Protein AF-V4A4Z9-F1 (afdb_monomer_lite)

Secondary structure (DSSP, 8-state):
------EEEEEEEPPPSEEEEETT--EEEE-EEEEESPPEEEEEETTEE-TT--SSEEEESS--GGG-EEEEEEEE-SS-EEEPPPEEEEEE----S-------SEEEEEEEE----SSSPPPSSHHHHHHHHHHHHHHTT-EEEEEES--HHHHHHHHHHHHTT--TTEEEEEEEEEEEEEETTEEEEPPTTPPTT--GGGSEEHHHHHHHHHHT--SEEEEEEEEE---

InterPro domains:
  IPR001309 Peptidase C14, p20 domain [PS50208] (105-229)
  IPR003598 Immunoglobulin subtype 2 [SM00408] (22-80)
  IPR003599 Immunoglobulin domain subtype [SM00409] (16-92)
  IPR007110 Immunoglobulin-like domain [PS50835] (8-84)
  IPR011600 Peptidase C14, caspase domain [PF00656] (107-229)
  IPR013783 Immunoglobulin-like fold [G3DSA:2.60.40.10] (10-94)
  IPR029030 Caspase-like domain superfamily [SSF52129] (106-230)
  IPR036179 Immunoglobulin-like domain superfamily [SSF48726] (10-93)
  IPR052039 Caspase-related proteases and regulators [PTHR22576] (9-229)

Radius of gyration: 35.13 Å; chains: 1; bounding box: 61×31×105 Å

Organism: Lottia gigantea (NCBI:txid225164)

Structure (mmCIF, N/CA/C/O backbone):
data_AF-V4A4Z9-F1
#
_entry.id   AF-V4A4Z9-F1
#
loop_
_atom_site.group_PDB
_atom_site.id
_atom_site.type_symbol
_atom_site.label_atom_id
_atom_site.label_alt_id
_atom_site.label_comp_id
_atom_site.label_asym_id
_atom_site.label_entity_id
_atom_site.label_seq_id
_atom_site.pdbx_PDB_ins_code
_atom_site.Cartn_x
_atom_site.Cartn_y
_atom_site.Cartn_z
_atom_site.occupancy
_atom_site.B_iso_or_equiv
_atom_site.auth_seq_id
_atom_site.auth_comp_id
_atom_site.auth_asym_id
_atom_site.auth_atom_id
_atom_site.pdbx_PDB_model_num
ATOM 1 N N . MET A 1 1 ? -32.176 6.550 78.901 1.00 43.81 1 MET A N 1
ATOM 2 C CA . MET A 1 1 ? -32.771 5.926 77.700 1.00 43.81 1 MET A CA 1
ATOM 3 C C . MET A 1 1 ? -32.003 6.444 76.492 1.00 43.81 1 MET A C 1
ATOM 5 O O . MET A 1 1 ? -32.206 7.588 76.116 1.00 43.81 1 MET A O 1
ATOM 9 N N . PHE A 1 2 ? -31.039 5.683 75.967 1.00 48.53 2 PHE A N 1
ATOM 10 C CA . PHE A 1 2 ? -30.311 6.079 74.756 1.00 48.53 2 PHE A CA 1
ATOM 11 C C . PHE A 1 2 ? -31.159 5.681 73.548 1.00 48.53 2 PHE A C 1
ATOM 13 O O . PHE A 1 2 ? -31.399 4.497 73.330 1.00 48.53 2 PHE A O 1
ATOM 20 N N . ILE A 1 3 ? -31.658 6.659 72.794 1.00 52.59 3 ILE A N 1
ATOM 21 C CA . ILE A 1 3 ? -32.316 6.390 71.515 1.00 52.59 3 ILE A CA 1
ATOM 22 C C . ILE A 1 3 ? -31.201 6.055 70.522 1.00 52.59 3 ILE A C 1
ATOM 24 O O . ILE A 1 3 ? -30.403 6.921 70.168 1.00 52.59 3 ILE A O 1
ATOM 28 N N . LEU A 1 4 ? -31.117 4.795 70.096 1.00 61.59 4 LEU A N 1
ATOM 29 C CA . LEU A 1 4 ? -30.269 4.401 68.974 1.00 61.59 4 LEU A CA 1
ATOM 30 C C . LEU A 1 4 ? -30.886 4.983 67.694 1.00 61.59 4 LEU A C 1
ATOM 32 O O . LEU A 1 4 ? -31.840 4.433 67.147 1.00 61.59 4 LEU A O 1
ATOM 36 N N . PHE A 1 5 ? -30.379 6.135 67.248 1.00 81.38 5 PHE A N 1
ATOM 37 C CA . PHE A 1 5 ? -30.788 6.746 65.986 1.00 81.38 5 PHE A CA 1
ATOM 38 C C . PHE A 1 5 ? -30.226 5.918 64.829 1.00 81.38 5 PHE A C 1
ATOM 40 O O . PHE A 1 5 ? -29.014 5.854 64.624 1.00 81.38 5 PHE A O 1
ATOM 47 N N . SER A 1 6 ? -31.115 5.260 64.093 1.00 84.44 6 SER A N 1
ATOM 48 C CA . SER A 1 6 ? -30.768 4.497 62.900 1.00 84.44 6 SER A CA 1
ATOM 49 C C . SER A 1 6 ? -31.279 5.197 61.650 1.00 84.44 6 SER A C 1
ATOM 51 O O . SER A 1 6 ? -32.347 5.808 61.653 1.00 84.44 6 SER A O 1
ATOM 53 N N . VAL A 1 7 ? -30.510 5.099 60.566 1.00 90.38 7 VAL A N 1
ATOM 54 C CA . VAL A 1 7 ? -30.899 5.622 59.251 1.00 90.38 7 VAL A CA 1
ATOM 55 C C . VAL A 1 7 ? -30.917 4.455 58.270 1.00 90.38 7 VAL A C 1
ATOM 57 O O . VAL A 1 7 ? -29.884 3.794 58.108 1.00 90.38 7 VAL A O 1
ATOM 60 N N . PRO A 1 8 ? -32.056 4.182 57.606 1.00 91.81 8 PRO A N 1
ATOM 61 C CA . PRO A 1 8 ? -32.149 3.092 56.647 1.00 91.81 8 PRO A CA 1
ATOM 62 C C . PRO A 1 8 ? -31.228 3.334 55.448 1.00 91.81 8 PRO A C 1
ATOM 64 O O . PRO A 1 8 ? -30.952 4.475 55.071 1.00 91.81 8 PRO A O 1
ATOM 67 N N . ILE A 1 9 ? -30.783 2.246 54.820 1.00 95.94 9 ILE A N 1
ATOM 68 C CA . ILE A 1 9 ? -29.932 2.326 53.633 1.00 95.94 9 ILE A CA 1
ATOM 69 C C . ILE A 1 9 ? -30.710 2.961 52.477 1.00 95.94 9 ILE A C 1
ATOM 71 O O . ILE A 1 9 ? -31.778 2.480 52.086 1.00 95.94 9 ILE A O 1
ATOM 75 N N . LYS A 1 10 ? -30.137 4.015 51.894 1.00 96.00 10 LYS A N 1
ATOM 76 C CA . LYS A 1 10 ? -30.636 4.677 50.685 1.00 96.00 10 LYS A CA 1
ATOM 77 C C . LYS A 1 10 ? -29.512 4.818 49.668 1.00 96.00 10 LYS A C 1
ATOM 79 O O . LYS A 1 10 ? -28.480 5.412 49.971 1.00 96.00 10 LYS A O 1
ATOM 84 N N . ILE A 1 11 ? -29.729 4.289 48.465 1.00 97.06 11 ILE A N 1
ATOM 85 C CA . ILE A 1 11 ? -28.820 4.449 47.326 1.00 97.06 11 ILE A CA 1
ATOM 86 C C . ILE A 1 11 ? -29.196 5.740 46.585 1.00 97.06 11 ILE A C 1
ATOM 88 O O . ILE A 1 11 ? -30.340 5.902 46.167 1.00 97.06 11 ILE A O 1
ATOM 92 N N . HIS A 1 12 ? -28.236 6.653 46.441 1.00 95.50 12 HIS A N 1
ATOM 93 C CA . HIS A 1 12 ? -28.378 7.954 45.770 1.00 95.50 12 HIS A CA 1
ATOM 94 C C . HIS A 1 12 ? -27.784 7.969 44.361 1.00 95.50 12 HIS A C 1
ATOM 96 O O . HIS A 1 12 ? -28.202 8.769 43.534 1.00 95.50 12 HIS A O 1
ATOM 102 N N . SER A 1 13 ? -26.808 7.102 44.086 1.00 95.75 13 SER A N 1
ATOM 103 C CA . SER A 1 13 ? -26.195 6.947 42.764 1.00 95.75 13 SER A CA 1
ATOM 104 C C . SER A 1 13 ? -26.134 5.468 42.414 1.00 95.75 13 SER A C 1
ATOM 106 O O . SER A 1 13 ? -25.663 4.664 43.218 1.00 95.75 13 SER A O 1
ATOM 108 N N . GLN A 1 14 ? -26.660 5.141 41.239 1.00 96.62 14 GLN A N 1
ATOM 109 C CA . GLN A 1 14 ? -26.691 3.802 40.657 1.00 96.62 14 GLN A CA 1
ATOM 110 C C . GLN A 1 14 ? -25.593 3.691 39.590 1.00 96.62 14 GLN A C 1
ATOM 112 O O . GLN A 1 14 ? -25.243 4.718 38.993 1.00 96.62 14 GLN A O 1
ATOM 117 N N . PRO A 1 15 ? -25.086 2.482 39.297 1.00 94.25 15 PRO A N 1
ATOM 118 C CA . PRO A 1 15 ? -24.187 2.303 38.170 1.00 94.25 15 PRO A CA 1
ATOM 119 C C . PRO A 1 15 ? -24.946 2.534 36.854 1.00 94.25 15 PRO A C 1
ATOM 121 O O . PRO A 1 15 ? -26.176 2.431 36.791 1.00 94.25 15 PRO A O 1
ATOM 124 N N . LYS A 1 16 ? -24.218 2.855 35.781 1.00 89.31 16 LYS A N 1
ATOM 125 C CA . LYS A 1 16 ? -24.821 3.014 34.453 1.00 89.31 16 LYS A CA 1
ATOM 126 C C . LYS A 1 16 ? -25.442 1.680 34.020 1.00 89.31 16 LYS A C 1
ATOM 128 O O . LYS A 1 16 ? -24.781 0.651 34.051 1.00 89.31 16 LYS A O 1
ATOM 133 N N . ARG A 1 17 ? -26.713 1.713 33.606 1.00 85.06 17 ARG A N 1
ATOM 134 C CA . ARG A 1 17 ? -27.530 0.511 33.351 1.00 85.06 17 ARG A CA 1
ATOM 135 C C . ARG A 1 17 ? -26.998 -0.389 32.232 1.00 85.06 17 ARG A C 1
ATOM 137 O O . ARG A 1 17 ? -27.190 -1.595 32.298 1.00 85.06 17 ARG A O 1
ATOM 144 N N . SER A 1 18 ? -26.373 0.192 31.212 1.00 82.69 18 SER A N 1
ATOM 145 C CA . SER A 1 18 ? -25.798 -0.544 30.085 1.00 82.69 18 SER A CA 1
ATOM 146 C C . SER A 1 18 ? -24.509 0.127 29.645 1.00 82.69 18 SER A C 1
ATOM 148 O O . SER A 1 18 ? -24.481 1.353 29.464 1.00 82.69 18 SER A O 1
ATOM 150 N N . LEU A 1 19 ? -23.455 -0.665 29.486 1.00 82.44 19 LEU A N 1
ATOM 151 C CA . LEU A 1 19 ? -22.193 -0.238 28.902 1.00 82.44 19 LEU A CA 1
ATOM 152 C C . LEU A 1 19 ? -21.807 -1.219 27.794 1.00 82.44 19 LEU A C 1
ATOM 154 O O . LEU A 1 19 ? -21.643 -2.408 28.055 1.00 82.44 19 LEU A O 1
ATOM 158 N N . GLU A 1 20 ? -21.670 -0.695 26.581 1.00 82.75 20 GLU A N 1
ATOM 159 C CA . GLU A 1 20 ? -20.986 -1.362 25.473 1.00 82.75 20 GLU A CA 1
ATOM 160 C C . GLU A 1 20 ? -19.534 -0.894 25.508 1.00 82.75 20 GLU A C 1
ATOM 162 O O . GLU A 1 20 ? -19.282 0.316 25.490 1.00 82.75 20 GLU A O 1
ATOM 167 N N . ILE A 1 21 ? -18.602 -1.830 25.679 1.00 82.38 21 ILE A N 1
ATOM 168 C CA . ILE A 1 21 ? -17.185 -1.535 25.914 1.00 82.38 21 ILE A CA 1
ATOM 169 C C . ILE A 1 21 ? -16.326 -2.410 25.018 1.00 82.38 21 ILE A C 1
ATOM 171 O O . ILE A 1 21 ? -16.631 -3.582 24.797 1.00 82.38 21 ILE A O 1
ATOM 175 N N . THR A 1 22 ? -15.252 -1.831 24.493 1.00 83.88 22 THR A N 1
ATOM 176 C CA . THR A 1 22 ? -14.354 -2.541 23.588 1.00 83.88 22 THR A CA 1
ATOM 177 C C . THR A 1 22 ? -13.371 -3.398 24.380 1.00 83.88 22 THR A C 1
ATOM 179 O O . THR A 1 22 ? -12.879 -2.993 25.435 1.00 83.88 22 THR A O 1
ATOM 182 N N . GLU A 1 23 ? -13.037 -4.580 23.865 1.00 85.12 23 GLU A N 1
ATOM 183 C CA . GLU A 1 23 ? -12.026 -5.441 24.482 1.00 85.12 23 GLU A CA 1
ATOM 184 C C . GLU A 1 23 ? -10.694 -4.697 24.739 1.00 85.12 23 GLU A C 1
ATOM 186 O O . GLU A 1 23 ? -10.167 -3.949 23.898 1.00 85.12 23 GLU A O 1
ATOM 191 N N . GLY A 1 24 ? -10.148 -4.907 25.937 1.00 83.88 24 GLY A N 1
ATOM 192 C CA . GLY A 1 24 ? -8.935 -4.274 26.447 1.00 83.88 24 GLY A CA 1
ATOM 193 C C . GLY A 1 24 ? -9.128 -2.879 27.047 1.00 83.88 24 GLY A C 1
ATOM 194 O O . GLY A 1 24 ? -8.158 -2.315 27.553 1.00 83.88 24 GLY A O 1
ATOM 195 N N . GLU A 1 25 ? -10.336 -2.310 27.013 1.00 86.31 25 GLU A N 1
ATOM 196 C CA . GLU A 1 25 ? -10.640 -1.069 27.729 1.00 86.31 25 GLU A CA 1
ATOM 197 C C . GLU A 1 25 ? -10.836 -1.306 29.234 1.00 86.31 25 GLU A C 1
ATOM 199 O O . GLU A 1 25 ? -10.970 -2.432 29.717 1.00 86.31 25 GLU A O 1
ATOM 204 N N . MET A 1 26 ? -10.837 -0.207 29.985 1.00 89.75 26 MET A N 1
ATOM 205 C CA . MET A 1 26 ? -11.066 -0.179 31.424 1.00 89.75 26 MET A CA 1
ATOM 206 C C . MET A 1 26 ? -12.450 0.377 31.724 1.00 89.75 26 MET A C 1
ATOM 208 O O . MET A 1 26 ? -12.889 1.342 31.098 1.00 89.75 26 MET A O 1
ATOM 212 N N . ILE A 1 27 ? -13.093 -0.162 32.758 1.00 91.00 27 ILE A N 1
ATOM 213 C CA . ILE A 1 27 ? -14.415 0.291 33.200 1.00 91.00 27 ILE A CA 1
ATOM 214 C C . ILE A 1 27 ? -14.383 0.654 34.674 1.00 91.00 27 ILE A C 1
ATOM 216 O O . ILE A 1 27 ? -13.634 0.079 35.470 1.00 91.00 27 ILE A O 1
ATOM 220 N N . VAL A 1 28 ? -15.256 1.590 35.035 1.00 94.19 28 VAL A N 1
ATOM 221 C CA . VAL A 1 28 ? -15.490 1.992 36.418 1.00 94.19 28 VAL A CA 1
ATOM 222 C C . VAL A 1 28 ? -16.993 2.006 36.671 1.00 94.19 28 VAL A C 1
ATOM 224 O O . VAL A 1 28 ? -17.725 2.802 36.082 1.00 94.19 28 VAL A O 1
ATOM 227 N N . LEU A 1 29 ? -17.453 1.127 37.556 1.00 95.06 29 LEU A N 1
ATOM 228 C CA . LEU A 1 29 ? -18.810 1.130 38.094 1.00 95.06 29 LEU A CA 1
ATOM 229 C C . LEU A 1 29 ? -18.787 1.762 39.483 1.00 95.06 29 LEU A C 1
ATOM 231 O O . LEU A 1 29 ? -17.840 1.571 40.240 1.00 95.06 29 LEU A O 1
ATOM 235 N N . HIS A 1 30 ? -19.824 2.519 39.827 1.00 96.50 30 HIS A N 1
ATOM 236 C CA . HIS A 1 30 ? -19.882 3.237 41.096 1.00 96.50 30 HIS A CA 1
ATOM 237 C C . HIS A 1 30 ? -21.300 3.251 41.667 1.00 96.50 30 HIS A C 1
ATOM 239 O O . HIS A 1 30 ? -22.279 3.429 40.937 1.00 96.50 30 HIS A O 1
ATOM 245 N N . VAL A 1 31 ? -21.390 3.119 42.989 1.00 96.94 31 VAL A N 1
ATOM 246 C CA . VAL A 1 31 ? -22.606 3.254 43.791 1.00 96.94 31 VAL A CA 1
ATOM 247 C C . VAL A 1 31 ? -22.348 4.223 44.936 1.00 96.94 31 VAL A C 1
ATOM 249 O O . VAL A 1 31 ? -21.344 4.130 45.633 1.00 96.94 31 VAL A O 1
ATOM 252 N N . LYS A 1 32 ? -23.301 5.124 45.196 1.00 96.19 32 LYS A N 1
ATOM 253 C CA . LYS A 1 32 ? -23.280 5.982 46.393 1.00 96.19 32 LYS A CA 1
ATOM 254 C C . LYS A 1 32 ? -24.492 5.695 47.251 1.00 96.19 32 LYS A C 1
ATOM 256 O O . LYS A 1 32 ? -25.616 5.887 46.789 1.00 96.19 32 LYS A O 1
ATOM 261 N N . ALA A 1 33 ? -24.273 5.312 48.503 1.00 96.50 33 ALA A N 1
ATOM 262 C CA . ALA A 1 33 ? -25.340 5.063 49.460 1.00 96.50 33 ALA A CA 1
ATOM 263 C C . ALA A 1 33 ? -25.071 5.728 50.815 1.00 96.50 33 ALA A C 1
ATOM 265 O O . ALA A 1 33 ? -23.938 6.053 51.161 1.00 96.50 33 ALA A O 1
ATOM 266 N N . THR A 1 34 ? -26.134 5.934 51.585 1.00 95.94 34 THR A N 1
ATOM 267 C CA . THR A 1 34 ? -26.082 6.396 52.979 1.00 95.94 34 THR A CA 1
ATOM 268 C C . THR A 1 34 ? -26.833 5.424 53.871 1.00 95.94 34 THR A C 1
ATOM 270 O O . THR A 1 34 ? -27.827 4.850 53.434 1.00 95.94 34 THR A O 1
ATOM 273 N N . GLY A 1 35 ? -26.416 5.299 55.125 1.00 93.88 35 GLY A N 1
ATOM 274 C CA . GLY A 1 35 ? -27.096 4.529 56.162 1.00 93.88 35 GLY A CA 1
ATOM 275 C C . GLY A 1 35 ? -26.360 4.692 57.489 1.00 93.88 35 GLY A C 1
ATOM 276 O O . GLY A 1 35 ? -25.175 5.026 57.491 1.00 93.88 35 GLY A O 1
ATOM 277 N N . LEU A 1 36 ? -27.061 4.487 58.602 1.00 94.06 36 LEU A N 1
ATOM 278 C CA . LEU A 1 36 ? -26.477 4.453 59.945 1.00 94.06 36 LEU A CA 1
ATOM 279 C C . LEU A 1 36 ? -27.015 3.218 60.678 1.00 94.06 36 LEU A C 1
ATOM 281 O O . LEU A 1 36 ? -28.221 3.182 60.933 1.00 94.06 36 LEU A O 1
ATOM 285 N N . PRO A 1 37 ? -26.169 2.227 61.025 1.00 94.50 37 PRO A N 1
ATOM 286 C CA . PRO A 1 37 ? -24.708 2.180 60.852 1.00 94.50 37 PRO A CA 1
ATOM 287 C C . PRO A 1 37 ? -24.225 2.285 59.398 1.00 94.50 37 PRO A C 1
ATOM 289 O O . PRO A 1 37 ? -24.970 1.953 58.473 1.00 94.50 37 PRO A O 1
ATOM 292 N N . TYR A 1 38 ? -22.995 2.772 59.203 1.00 94.69 38 TYR A N 1
ATOM 293 C CA . TYR A 1 38 ? -22.430 2.986 57.868 1.00 94.69 38 TYR A CA 1
ATOM 294 C C . TYR A 1 38 ? -22.439 1.690 57.041 1.00 94.69 38 TYR A C 1
ATOM 296 O O . TYR A 1 38 ? -22.076 0.634 57.568 1.00 94.69 38 TYR A O 1
ATOM 304 N N . PRO A 1 39 ? -22.871 1.751 55.769 1.00 96.81 39 PRO A N 1
ATOM 305 C CA . PRO A 1 39 ? -22.998 0.564 54.941 1.00 96.81 39 PRO A CA 1
ATOM 306 C C . PRO A 1 39 ? -21.640 0.027 54.482 1.00 96.81 39 PRO A C 1
ATOM 308 O O . PRO A 1 39 ? -20.689 0.781 54.282 1.00 96.81 39 PRO A O 1
ATOM 311 N N . ARG A 1 40 ? -21.595 -1.285 54.263 1.00 97.56 40 ARG A N 1
ATOM 312 C CA . ARG A 1 40 ? -20.554 -2.002 53.524 1.00 97.56 40 ARG A CA 1
ATOM 313 C C . ARG A 1 40 ? -21.062 -2.335 52.124 1.00 97.56 40 ARG A C 1
ATOM 315 O O . ARG A 1 40 ? -22.275 -2.355 51.898 1.00 97.56 40 ARG A O 1
ATOM 322 N N . TYR A 1 41 ? -20.133 -2.600 51.216 1.00 98.25 41 TYR A N 1
ATOM 323 C CA . TYR A 1 41 ? -20.413 -2.897 49.817 1.00 98.25 41 TYR A CA 1
ATOM 324 C C . TYR A 1 41 ? -19.859 -4.275 49.466 1.00 98.25 41 TYR A C 1
ATOM 326 O O . TYR A 1 41 ? -18.875 -4.713 50.057 1.00 98.25 41 TYR A O 1
ATOM 334 N N . GLN A 1 42 ? -20.505 -4.942 48.517 1.00 98.00 42 GLN A N 1
ATOM 335 C CA . GLN A 1 42 ? -19.984 -6.131 47.853 1.00 98.00 42 GLN A CA 1
ATOM 336 C C . GLN A 1 42 ? -20.538 -6.176 46.430 1.00 98.00 42 GLN A C 1
ATOM 338 O O . GLN A 1 42 ? -21.755 -6.093 46.246 1.00 98.00 42 GLN A O 1
ATOM 343 N N . TRP A 1 43 ? -19.674 -6.291 45.425 1.00 98.06 43 TRP A N 1
ATOM 344 C CA . TRP A 1 43 ? -20.102 -6.434 44.032 1.00 98.06 43 TRP A CA 1
ATOM 345 C C . TRP A 1 43 ? -20.263 -7.896 43.621 1.00 98.06 43 TRP A C 1
ATOM 347 O O . TRP A 1 43 ? -19.522 -8.775 44.065 1.00 98.06 43 TRP A O 1
ATOM 357 N N . PHE A 1 44 ? -21.217 -8.118 42.724 1.00 97.12 44 PHE A N 1
ATOM 358 C CA . PHE A 1 44 ? -21.557 -9.395 42.109 1.00 97.12 44 PHE A CA 1
ATOM 359 C C . PHE A 1 44 ? -21.602 -9.234 40.588 1.00 97.12 44 PHE A C 1
ATOM 361 O O . PHE A 1 44 ? -22.016 -8.176 40.110 1.00 97.12 44 PHE A O 1
ATOM 368 N N . ASN A 1 45 ? -21.197 -10.271 39.851 1.00 94.56 45 ASN A N 1
ATOM 369 C CA . ASN A 1 45 ? -21.505 -10.455 38.433 1.00 94.56 45 ASN A CA 1
ATOM 370 C C . ASN A 1 45 ? -22.463 -11.648 38.305 1.00 94.56 45 ASN A C 1
ATOM 372 O O . ASN A 1 45 ? -22.065 -12.792 38.539 1.00 94.56 45 ASN A O 1
ATOM 376 N N . GLY A 1 46 ? -23.729 -11.380 37.983 1.00 91.62 46 GLY A N 1
ATOM 377 C CA . GLY A 1 46 ? -24.792 -12.371 38.140 1.00 91.62 46 GLY A CA 1
ATOM 378 C C . GLY A 1 46 ? -24.885 -12.816 39.602 1.00 91.62 46 GLY A C 1
ATOM 379 O O . GLY A 1 46 ? -24.975 -11.977 40.496 1.00 91.62 46 GLY A O 1
ATOM 380 N N . ASP A 1 47 ? -24.803 -14.124 39.840 1.00 90.69 47 ASP A N 1
ATOM 381 C CA . ASP A 1 47 ? -24.840 -14.711 41.187 1.00 90.69 47 ASP A CA 1
ATOM 382 C C . ASP A 1 47 ? -23.445 -14.881 41.822 1.00 90.69 47 ASP A C 1
ATOM 384 O O . ASP A 1 47 ? -23.326 -15.286 42.979 1.00 90.69 47 ASP A O 1
ATOM 388 N N . SER A 1 48 ? -22.377 -14.569 41.081 1.00 94.62 48 SER A N 1
ATOM 389 C CA . SER A 1 48 ? -20.995 -14.762 41.523 1.00 94.62 48 SER A CA 1
ATOM 390 C C . SER A 1 48 ? -20.442 -13.510 42.190 1.00 94.62 48 SER A C 1
ATOM 392 O O . SER A 1 48 ? -20.485 -12.414 41.626 1.00 94.62 48 SER A O 1
ATOM 394 N N . GLU A 1 49 ? -19.863 -13.672 43.376 1.00 96.06 49 GLU A N 1
ATOM 395 C CA . GLU A 1 49 ? -19.175 -12.588 44.071 1.00 96.06 49 GLU A CA 1
ATOM 396 C C . GLU A 1 49 ? -17.906 -12.170 43.313 1.00 96.06 49 GLU A C 1
ATOM 398 O O . GLU A 1 49 ? -17.059 -12.997 42.968 1.00 96.06 49 GLU A O 1
ATOM 403 N N . VAL A 1 50 ? -17.746 -10.865 43.077 1.00 94.88 50 VAL A N 1
ATOM 404 C CA . VAL A 1 50 ? -16.489 -10.314 42.564 1.00 94.88 50 VAL A CA 1
ATOM 405 C C . VAL A 1 50 ? -15.532 -10.174 43.744 1.00 94.88 50 VAL A C 1
ATOM 407 O O . VAL A 1 50 ? -15.637 -9.247 44.550 1.00 94.88 50 VAL A O 1
ATOM 410 N N . MET A 1 51 ? -14.609 -11.125 43.859 1.00 93.62 51 MET A N 1
ATOM 411 C CA . MET A 1 51 ? -13.666 -11.220 44.975 1.00 93.62 51 MET A CA 1
ATOM 412 C C . MET A 1 51 ? -12.941 -9.894 45.242 1.00 93.62 51 MET A C 1
ATOM 414 O O . MET A 1 51 ? -12.315 -9.319 44.353 1.00 93.62 51 MET A O 1
ATOM 418 N N . GLY A 1 52 ? -13.012 -9.417 46.488 1.00 93.50 52 GLY A N 1
ATOM 419 C CA . GLY A 1 52 ? -12.331 -8.197 46.938 1.00 93.50 52 GLY A CA 1
ATOM 420 C C . GLY A 1 52 ? -13.001 -6.881 46.528 1.00 93.50 52 GLY A C 1
ATOM 421 O O . GLY A 1 52 ? -12.536 -5.818 46.934 1.00 93.50 52 GLY A O 1
ATOM 422 N N . ALA A 1 53 ? -14.105 -6.917 45.778 1.00 96.44 53 ALA A N 1
ATOM 423 C CA . ALA A 1 53 ? -14.851 -5.725 45.384 1.00 96.44 53 ALA A CA 1
ATOM 424 C C . ALA A 1 53 ? -15.783 -5.236 46.508 1.00 96.44 53 ALA A C 1
ATOM 426 O O . ALA A 1 53 ? -17.008 -5.293 46.396 1.00 96.44 53 ALA A O 1
ATOM 427 N N . VAL A 1 54 ? -15.184 -4.746 47.597 1.00 97.25 54 VAL A N 1
ATOM 428 C CA . VAL A 1 54 ? -15.881 -4.283 48.816 1.00 97.25 54 VAL A CA 1
ATOM 429 C C . VAL A 1 54 ? -16.038 -2.761 48.906 1.00 97.25 54 VAL A C 1
ATOM 431 O O . VAL A 1 54 ? -16.530 -2.227 49.903 1.00 97.25 54 VAL A O 1
ATOM 434 N N . ASP A 1 55 ? -15.618 -2.058 47.858 1.00 97.31 55 ASP A N 1
ATOM 435 C CA . ASP A 1 55 ? -15.672 -0.606 47.753 1.00 97.31 55 ASP A CA 1
ATOM 436 C C . ASP A 1 55 ? -16.930 -0.130 47.006 1.00 97.31 55 ASP A C 1
ATOM 438 O O . ASP A 1 55 ? -17.493 -0.851 46.174 1.00 97.31 55 ASP A O 1
ATOM 442 N N . PRO A 1 56 ? -17.362 1.128 47.222 1.00 96.38 56 PRO A N 1
ATOM 443 C CA . PRO A 1 56 ? -18.438 1.738 46.436 1.00 96.38 56 PRO A CA 1
ATOM 444 C C . PRO A 1 56 ? -18.110 1.841 44.936 1.00 96.38 56 PRO A C 1
ATOM 446 O O . PRO A 1 56 ? -19.015 2.058 44.131 1.00 96.38 56 PRO A O 1
ATOM 449 N N . THR A 1 57 ? -16.840 1.677 44.556 1.00 96.75 57 THR A N 1
ATOM 450 C CA . THR A 1 57 ? -16.357 1.709 43.174 1.00 96.75 57 THR A CA 1
ATOM 451 C C . THR A 1 57 ? -15.751 0.360 42.798 1.00 96.75 57 THR A C 1
ATOM 453 O O . THR A 1 57 ? -14.812 -0.091 43.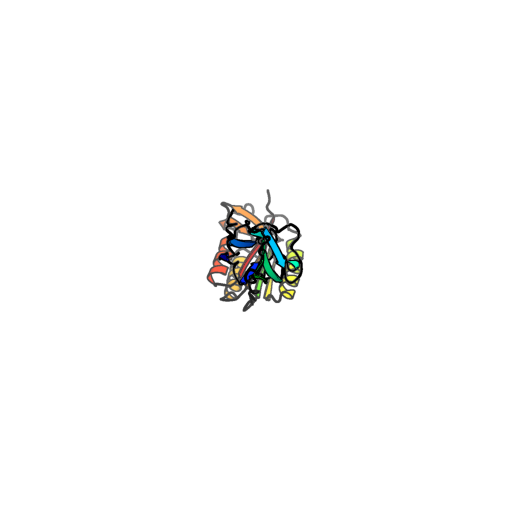447 1.00 96.75 57 THR A O 1
ATOM 456 N N . LEU A 1 58 ? -16.229 -0.244 41.711 1.00 96.06 58 LEU A N 1
ATOM 457 C CA . LEU A 1 58 ? -15.615 -1.410 41.079 1.00 96.06 58 LEU A CA 1
ATOM 458 C C . LEU A 1 58 ? -14.860 -0.966 39.826 1.00 96.06 58 LEU A C 1
ATOM 460 O O . LEU A 1 58 ? -15.438 -0.359 38.924 1.00 96.06 58 LEU A O 1
ATOM 464 N N . LYS A 1 59 ? -13.568 -1.287 39.764 1.00 94.69 59 LYS A N 1
ATOM 465 C CA . LYS A 1 59 ? -12.699 -0.991 38.624 1.00 94.69 59 LYS A CA 1
ATOM 466 C C . LYS A 1 59 ? -12.236 -2.291 37.979 1.00 94.69 59 LYS A C 1
ATOM 468 O O . LYS A 1 59 ? -11.586 -3.094 38.641 1.00 94.69 59 LYS A O 1
ATOM 473 N N . ILE A 1 60 ? -12.531 -2.467 36.693 1.00 92.00 60 ILE A N 1
ATOM 474 C CA . ILE A 1 60 ? -12.027 -3.592 35.896 1.00 92.00 60 ILE A CA 1
ATOM 475 C C . ILE A 1 60 ? -11.044 -3.016 34.881 1.00 92.00 60 ILE A C 1
ATOM 477 O O . ILE A 1 60 ? -11.419 -2.201 34.042 1.00 92.00 60 ILE A O 1
ATOM 481 N N . THR A 1 61 ? -9.766 -3.365 35.028 1.00 89.56 61 THR A N 1
ATOM 482 C CA . THR A 1 61 ? -8.654 -2.722 34.303 1.00 89.56 61 THR A CA 1
ATOM 483 C C . THR A 1 61 ? -8.512 -3.214 32.865 1.00 89.56 61 THR A C 1
ATOM 485 O O . THR A 1 61 ? -8.050 -2.456 32.020 1.00 89.56 61 THR A O 1
ATOM 488 N N . TYR A 1 62 ? -8.892 -4.464 32.605 1.00 86.38 62 TYR A N 1
ATOM 489 C CA . TYR A 1 62 ? -8.780 -5.099 31.299 1.00 86.38 62 TYR A CA 1
ATOM 490 C C . TYR A 1 62 ? -10.051 -5.898 31.029 1.00 86.38 62 TYR A C 1
ATOM 492 O O . TYR A 1 62 ? -10.253 -6.940 31.650 1.00 86.38 62 TYR A O 1
ATOM 500 N N . ILE A 1 63 ? -10.912 -5.372 30.157 1.00 88.94 63 ILE A N 1
ATOM 501 C CA . ILE A 1 63 ? -12.144 -6.043 29.745 1.00 88.94 63 ILE A CA 1
ATOM 502 C C . ILE A 1 63 ? -11.865 -7.123 28.710 1.00 88.94 63 ILE A C 1
ATOM 504 O O . ILE A 1 63 ? -11.256 -6.849 27.679 1.00 88.94 63 ILE A O 1
ATOM 508 N N . ASN A 1 64 ? -12.377 -8.321 28.970 1.00 88.25 64 ASN A N 1
ATOM 509 C CA . ASN A 1 64 ? -12.447 -9.437 28.037 1.00 88.25 64 ASN A CA 1
ATOM 510 C C . ASN A 1 64 ? -13.845 -10.083 28.068 1.00 88.25 64 ASN A C 1
ATOM 512 O O . ASN A 1 64 ? -14.715 -9.689 28.849 1.00 88.25 64 ASN A O 1
ATOM 516 N N . GLN A 1 65 ? -14.054 -11.096 27.228 1.00 85.00 65 GLN A N 1
ATOM 517 C CA . GLN A 1 65 ? -15.329 -11.816 27.136 1.00 85.00 65 GLN A CA 1
ATOM 518 C C . GLN A 1 65 ? -15.756 -12.487 28.464 1.00 85.00 65 GLN A C 1
ATOM 520 O O . GLN A 1 65 ? -16.951 -12.607 28.728 1.00 85.00 65 GLN A O 1
ATOM 525 N N . ASP A 1 66 ? -14.821 -12.832 29.360 1.00 87.00 66 ASP A N 1
ATOM 526 C CA . ASP A 1 66 ? -15.137 -13.400 30.684 1.00 87.00 66 ASP A CA 1
ATOM 527 C C . ASP A 1 66 ? -15.730 -12.363 31.655 1.00 87.00 66 ASP A C 1
ATOM 529 O O . ASP A 1 66 ? -16.254 -12.710 32.715 1.00 87.00 66 ASP A O 1
ATOM 533 N N . ASN A 1 67 ? -15.648 -11.072 31.325 1.00 89.25 67 ASN A N 1
ATOM 534 C CA . ASN A 1 67 ? -16.245 -10.002 32.121 1.00 89.25 67 ASN A CA 1
ATOM 535 C C . ASN A 1 67 ? -17.702 -9.718 31.748 1.00 89.25 67 ASN A C 1
ATOM 537 O O . ASN A 1 67 ? -18.329 -8.871 32.378 1.00 89.25 67 ASN A O 1
ATOM 541 N N . LEU A 1 68 ? -18.267 -10.403 30.752 1.00 89.19 68 LEU A N 1
ATOM 542 C CA . LEU A 1 68 ? -19.676 -10.251 30.408 1.00 89.19 68 LEU A CA 1
ATOM 543 C C . LEU A 1 68 ? -20.588 -10.553 31.603 1.00 89.19 68 LEU A C 1
ATOM 545 O O . LEU A 1 68 ? -20.339 -11.459 32.403 1.00 89.19 68 LEU A O 1
ATOM 549 N N . GLY A 1 69 ? -21.691 -9.812 31.683 1.00 91.56 69 GLY A N 1
ATOM 550 C CA . GLY A 1 69 ? -22.769 -10.118 32.613 1.00 91.56 69 GLY A CA 1
ATOM 551 C C . GLY A 1 69 ? -23.427 -8.890 33.219 1.00 91.56 69 GLY A C 1
ATOM 552 O O . GLY A 1 69 ? -23.426 -7.798 32.648 1.00 91.56 69 GLY A O 1
ATOM 553 N N . VAL A 1 70 ? -24.067 -9.098 34.367 1.00 95.31 70 VAL A N 1
ATOM 554 C CA . VAL A 1 70 ? -24.865 -8.079 35.048 1.00 95.31 70 VAL A CA 1
ATOM 555 C C . VAL A 1 70 ? -24.237 -7.797 36.397 1.00 95.31 70 VAL A C 1
ATOM 557 O O . VAL A 1 70 ? -24.295 -8.623 37.305 1.00 95.31 70 VAL A O 1
ATOM 560 N N . TYR A 1 71 ? -23.665 -6.606 36.533 1.00 96.12 71 TYR A N 1
ATOM 561 C CA . TYR A 1 71 ? -23.004 -6.189 37.756 1.00 96.12 71 TYR A CA 1
ATOM 562 C C . TYR A 1 71 ? -23.977 -5.506 38.709 1.00 96.12 71 TYR A C 1
ATOM 564 O O . TYR A 1 71 ? -24.640 -4.529 38.347 1.00 96.12 71 TYR A O 1
ATOM 572 N N . GLN A 1 72 ? -24.036 -5.991 39.946 1.00 97.38 72 GLN A N 1
ATOM 573 C CA . GLN A 1 72 ? -24.843 -5.412 41.019 1.00 97.38 72 GLN A CA 1
ATOM 574 C C . GLN A 1 72 ? -24.021 -5.267 42.293 1.00 97.38 72 GLN A C 1
ATOM 576 O O . GLN A 1 72 ? -23.178 -6.099 42.606 1.00 97.38 72 GLN A O 1
ATOM 581 N N . CYS A 1 73 ? -24.287 -4.206 43.048 1.00 97.75 73 CYS A N 1
ATOM 582 C CA . CYS A 1 73 ? -23.675 -3.971 44.344 1.00 97.75 73 CYS A CA 1
ATOM 583 C C . CYS A 1 73 ? -24.699 -4.207 45.456 1.00 97.75 73 CYS A C 1
ATOM 585 O O . CYS A 1 73 ? -25.763 -3.577 45.485 1.00 97.75 73 CYS A O 1
ATOM 587 N N . LEU A 1 74 ? -24.368 -5.095 46.387 1.00 97.75 74 LEU A N 1
ATOM 588 C CA . LEU A 1 74 ? -25.077 -5.268 47.644 1.00 97.75 74 LEU A CA 1
ATOM 589 C C . LEU A 1 74 ? -24.560 -4.242 48.650 1.00 97.75 74 LEU A C 1
ATOM 591 O O . LEU A 1 74 ? -23.416 -4.301 49.092 1.00 97.75 74 LEU A O 1
ATOM 595 N N . VAL A 1 75 ? -25.433 -3.323 49.046 1.00 98.12 75 VAL A N 1
ATOM 596 C CA . VAL A 1 75 ? -25.169 -2.334 50.089 1.00 98.12 75 VAL A CA 1
ATOM 597 C C . VAL A 1 75 ? -25.843 -2.806 51.369 1.00 98.12 75 VAL A C 1
ATOM 599 O O . VAL A 1 75 ? -27.072 -2.878 51.418 1.00 98.12 75 VAL A O 1
ATOM 602 N N . SER A 1 76 ? -25.075 -3.130 52.407 1.00 97.38 76 SER A N 1
ATOM 603 C CA . SER A 1 76 ? -25.611 -3.749 53.628 1.00 97.38 76 SER A CA 1
ATOM 604 C C . SER A 1 76 ? -25.053 -3.148 54.916 1.00 97.38 76 SER A C 1
ATOM 606 O O . SER A 1 76 ? -23.952 -2.604 54.962 1.00 97.38 76 SER A O 1
ATOM 608 N N . ASN A 1 77 ? -25.836 -3.222 55.987 1.00 95.25 77 ASN A N 1
ATOM 609 C CA . ASN A 1 77 ? -25.425 -2.930 57.356 1.00 95.25 77 ASN A CA 1
ATOM 610 C C . ASN A 1 77 ? -26.188 -3.856 58.322 1.00 95.25 77 ASN A C 1
ATOM 612 O O . ASN A 1 77 ? -26.944 -4.726 57.895 1.00 95.25 77 ASN A O 1
ATOM 616 N N . SER A 1 78 ? -26.020 -3.671 59.633 1.00 94.12 78 SER A N 1
ATOM 617 C CA . SER A 1 78 ? -26.682 -4.510 60.644 1.00 94.12 78 SER A CA 1
ATOM 618 C C . SER A 1 78 ? -28.209 -4.361 60.711 1.00 94.12 78 SER A C 1
ATOM 620 O O . SER A 1 78 ? -28.854 -5.138 61.407 1.00 94.12 78 SER A O 1
ATOM 622 N N . ILE A 1 79 ? -28.792 -3.370 60.028 1.00 92.62 79 ILE A N 1
ATOM 623 C CA . ILE A 1 79 ? -30.242 -3.125 59.998 1.00 92.62 79 ILE A CA 1
ATOM 624 C C . ILE A 1 79 ? -30.874 -3.773 58.766 1.00 92.62 79 ILE A C 1
ATOM 626 O O . ILE A 1 79 ? -32.024 -4.202 58.810 1.00 92.62 79 ILE A O 1
ATOM 630 N N . GLY A 1 80 ? -30.145 -3.839 57.655 1.00 93.56 80 GLY A N 1
ATOM 631 C CA . GLY A 1 80 ? -30.646 -4.458 56.440 1.00 93.56 80 GLY A CA 1
ATOM 632 C C . GLY A 1 80 ? -29.737 -4.239 55.244 1.00 93.56 80 GLY A C 1
ATOM 633 O O . GLY A 1 80 ? -28.569 -3.874 55.373 1.00 93.56 80 GLY A O 1
ATOM 634 N N . PHE A 1 81 ? -30.295 -4.458 54.056 1.00 96.38 81 PHE A N 1
ATOM 635 C CA . PHE A 1 81 ? -29.563 -4.358 52.801 1.00 96.38 81 PHE A CA 1
ATOM 636 C C . PHE A 1 81 ? -30.417 -3.783 51.667 1.00 96.38 81 PHE A C 1
ATOM 638 O O . PHE A 1 81 ? -31.651 -3.806 51.699 1.00 96.38 81 PHE A O 1
ATOM 645 N N . LYS A 1 82 ? -29.739 -3.260 50.647 1.00 97.56 82 LYS A N 1
ATOM 646 C CA . LYS A 1 82 ? -30.301 -2.843 49.363 1.00 97.56 82 LYS A CA 1
ATOM 647 C C . LYS A 1 82 ? -29.366 -3.284 48.243 1.00 97.56 82 LYS A C 1
ATOM 649 O O . LYS A 1 82 ? -28.162 -3.082 48.336 1.00 97.56 82 LYS A O 1
ATOM 654 N N . LEU A 1 83 ? -29.934 -3.842 47.180 1.00 97.25 83 LEU A N 1
ATOM 655 C CA . LEU A 1 83 ? -29.217 -4.101 45.934 1.00 97.25 83 LEU A CA 1
ATOM 656 C C . LEU A 1 83 ? -29.287 -2.870 45.025 1.00 97.25 83 LEU A C 1
ATOM 658 O O . LEU A 1 83 ? -30.319 -2.193 44.961 1.00 97.25 83 LEU A O 1
ATOM 662 N N . SER A 1 84 ? -28.193 -2.580 44.326 1.00 97.75 84 SER A N 1
ATOM 663 C CA . SER A 1 84 ? -28.184 -1.604 43.239 1.00 97.75 84 SER A CA 1
ATOM 664 C C . SER A 1 84 ? -28.974 -2.112 42.029 1.00 97.75 84 SER A C 1
ATOM 666 O O . SER A 1 84 ? -29.284 -3.299 41.890 1.00 97.75 84 SER A O 1
ATOM 668 N N . GLN A 1 85 ? -29.251 -1.201 41.101 1.00 96.19 85 GLN A N 1
ATOM 669 C CA . GLN A 1 85 ? -29.630 -1.576 39.743 1.00 96.19 85 GLN A CA 1
ATOM 670 C C . GLN A 1 85 ? -28.490 -2.363 39.082 1.00 96.19 85 GLN A C 1
ATOM 672 O O . GLN A 1 85 ? -27.318 -2.140 39.399 1.00 96.19 85 GLN A O 1
ATOM 677 N N . GLY A 1 86 ? -28.856 -3.279 38.183 1.00 94.00 86 GLY A N 1
ATOM 678 C CA . GLY A 1 86 ? -27.910 -4.033 37.368 1.00 94.00 86 GLY A CA 1
ATOM 679 C C . GLY A 1 86 ? -27.296 -3.171 36.273 1.00 94.00 86 GLY A C 1
ATOM 680 O O . GLY A 1 86 ? -28.019 -2.521 35.515 1.00 94.00 86 GLY A O 1
ATOM 681 N N . ALA A 1 87 ? -25.969 -3.184 36.200 1.00 94.62 87 ALA A N 1
ATOM 682 C CA . ALA A 1 87 ? -25.203 -2.677 35.075 1.00 94.62 87 ALA A CA 1
ATOM 683 C C . ALA A 1 87 ? -24.901 -3.836 34.126 1.00 94.62 87 ALA A C 1
ATOM 685 O O . ALA A 1 87 ? -24.113 -4.721 34.454 1.00 94.62 87 ALA A O 1
ATOM 686 N N . VAL A 1 88 ? -25.555 -3.845 32.967 1.00 93.69 88 VAL A N 1
ATOM 687 C CA . VAL A 1 88 ? -25.290 -4.822 31.912 1.00 93.69 88 VAL A CA 1
ATOM 688 C C . VAL A 1 88 ? -23.994 -4.424 31.220 1.00 93.69 88 VAL A C 1
ATOM 690 O O . VAL A 1 88 ? -23.908 -3.334 30.646 1.00 93.69 88 VAL A O 1
ATOM 693 N N . LEU A 1 89 ? -22.994 -5.296 31.293 1.00 90.62 89 LEU A N 1
ATOM 694 C CA . LEU A 1 89 ? -21.745 -5.137 30.572 1.00 90.62 89 LEU A CA 1
ATOM 695 C C . LEU A 1 89 ? -21.776 -6.017 29.328 1.00 90.62 89 LEU A C 1
ATOM 697 O O . LEU A 1 89 ? -21.848 -7.244 29.424 1.00 90.62 89 LEU A O 1
ATOM 701 N N . GLN A 1 90 ? -21.727 -5.368 28.170 1.00 87.50 90 GLN A N 1
ATOM 702 C CA . GLN A 1 90 ? -21.533 -6.020 26.886 1.00 87.50 90 GLN A CA 1
ATOM 703 C C . GLN A 1 90 ? -20.155 -5.649 26.356 1.00 87.50 90 GLN A C 1
ATOM 705 O O . GLN A 1 90 ? -19.786 -4.475 26.311 1.00 87.50 90 GLN A O 1
ATOM 710 N N . VAL A 1 91 ? -19.400 -6.669 25.969 1.00 81.88 91 VAL A N 1
ATOM 711 C CA . VAL A 1 91 ? -18.107 -6.509 25.320 1.00 81.88 91 VAL A CA 1
ATOM 712 C C . VAL A 1 91 ? -18.349 -6.595 23.830 1.00 81.88 91 VAL A C 1
ATOM 714 O O . VAL A 1 91 ? -18.762 -7.635 23.318 1.00 81.88 91 VAL A O 1
ATOM 717 N N . THR A 1 92 ? -18.128 -5.489 23.137 1.00 76.12 92 THR A N 1
ATOM 718 C CA . THR A 1 92 ? -18.004 -5.531 21.687 1.00 76.12 92 THR A CA 1
ATOM 719 C C . THR A 1 92 ? -16.582 -5.956 21.380 1.00 76.12 92 THR A C 1
ATOM 721 O O . THR A 1 92 ? -15.630 -5.353 21.891 1.00 76.12 92 THR A O 1
ATOM 724 N N . ASP A 1 93 ? -16.434 -6.974 20.534 1.00 66.31 93 ASP A N 1
ATOM 725 C CA . ASP A 1 93 ? -15.138 -7.269 19.936 1.00 66.31 93 ASP A CA 1
ATOM 726 C C . ASP A 1 93 ? -14.555 -5.979 19.355 1.00 66.31 93 ASP A C 1
ATOM 728 O O . ASP A 1 93 ? -15.290 -5.084 18.918 1.00 66.31 93 ASP A O 1
ATOM 732 N N . ARG A 1 94 ? -13.224 -5.880 19.314 1.00 62.56 94 ARG A N 1
ATOM 733 C CA . ARG A 1 94 ? -12.549 -4.911 18.445 1.00 62.56 94 ARG A CA 1
ATOM 734 C C . ARG A 1 94 ? -12.873 -5.270 16.996 1.00 62.56 94 ARG A C 1
ATOM 736 O O . ARG A 1 94 ? -12.044 -5.837 16.290 1.00 62.56 94 ARG A O 1
ATOM 743 N N . ILE A 1 95 ? -14.089 -4.973 16.547 1.00 57.25 95 ILE A N 1
ATOM 744 C CA . ILE A 1 95 ? -14.480 -5.094 15.155 1.00 57.25 95 ILE A CA 1
ATOM 745 C C . ILE A 1 95 ? -13.635 -4.050 14.428 1.00 57.25 95 ILE A C 1
ATOM 747 O O . ILE A 1 95 ? -13.891 -2.847 14.507 1.00 57.25 95 ILE A O 1
ATOM 751 N N . GLN A 1 96 ? -12.572 -4.521 13.765 1.00 53.06 96 GLN A N 1
ATOM 752 C CA . GLN A 1 96 ? -11.936 -3.787 12.678 1.00 53.06 96 GLN A CA 1
ATOM 753 C C . GLN A 1 96 ? -13.068 -3.254 11.801 1.00 53.06 96 GLN A C 1
ATOM 755 O O . GLN A 1 96 ? -13.973 -4.019 11.466 1.00 53.06 96 GLN A O 1
ATOM 760 N N . ALA A 1 97 ? -13.046 -1.950 11.503 1.00 52.94 97 ALA A N 1
ATOM 761 C CA . ALA A 1 97 ? -14.021 -1.281 10.643 1.00 52.94 97 ALA A CA 1
ATOM 762 C C . ALA A 1 97 ? -14.470 -2.203 9.491 1.00 52.94 97 ALA A C 1
ATOM 764 O O . ALA A 1 97 ? -13.626 -2.956 8.992 1.00 52.94 97 ALA A O 1
ATOM 765 N N . PRO A 1 98 ? -15.757 -2.171 9.080 1.00 54.28 98 PRO A N 1
ATOM 766 C CA . PRO A 1 98 ? -16.292 -3.117 8.102 1.00 54.28 98 PRO A CA 1
ATOM 767 C C . PRO A 1 98 ? -15.312 -3.258 6.945 1.00 54.28 98 PRO A C 1
ATOM 769 O O . PRO A 1 98 ? -14.882 -2.236 6.409 1.00 54.28 98 PRO A O 1
ATOM 772 N N . LEU A 1 99 ? -14.924 -4.501 6.622 1.00 51.59 99 LEU A N 1
ATOM 773 C CA . LEU A 1 99 ? -13.986 -4.805 5.543 1.00 51.59 99 LEU A CA 1
ATOM 774 C C . LEU A 1 99 ? -14.444 -4.045 4.303 1.00 51.59 99 LEU A C 1
ATOM 776 O O . LEU A 1 99 ? -15.421 -4.421 3.654 1.00 51.59 99 LEU A O 1
ATOM 780 N N . GLN A 1 100 ? -13.777 -2.934 4.011 1.00 54.66 100 GLN A N 1
ATOM 781 C CA . GLN A 1 100 ? -14.079 -2.150 2.839 1.00 54.66 100 GLN A CA 1
ATOM 782 C C . GLN A 1 100 ? -13.654 -3.023 1.665 1.00 54.66 100 GLN A C 1
ATOM 784 O O . GLN A 1 100 ? -12.466 -3.248 1.437 1.00 54.66 100 GLN A O 1
ATOM 789 N N . VAL A 1 101 ? -14.634 -3.623 0.990 1.00 58.31 101 VAL A N 1
ATOM 790 C CA . VAL A 1 101 ? -14.386 -4.474 -0.170 1.00 58.31 101 VAL A CA 1
ATOM 791 C C . VAL A 1 101 ? -13.973 -3.544 -1.304 1.00 58.31 101 VAL A C 1
ATOM 793 O O . VAL A 1 101 ? -14.801 -3.020 -2.044 1.00 58.31 101 VAL A O 1
ATOM 796 N N . TYR A 1 102 ? -12.677 -3.265 -1.389 1.00 66.19 102 TYR A N 1
ATOM 797 C CA . TYR A 1 102 ? -12.103 -2.468 -2.460 1.00 66.19 102 TYR A CA 1
ATOM 798 C C . TYR A 1 102 ? -12.035 -3.322 -3.727 1.00 66.19 102 TYR A C 1
ATOM 800 O O . TYR A 1 102 ? -11.094 -4.092 -3.927 1.00 66.19 102 TYR A O 1
ATOM 808 N N . THR A 1 103 ? -13.046 -3.210 -4.583 1.00 79.00 103 THR A N 1
ATOM 809 C CA . THR A 1 103 ? -13.045 -3.853 -5.901 1.00 79.00 103 THR A CA 1
ATOM 810 C C . THR A 1 103 ? -12.466 -2.906 -6.940 1.00 79.00 103 THR A C 1
ATOM 812 O O . THR A 1 103 ? -12.958 -1.790 -7.094 1.00 79.00 103 THR A O 1
ATOM 815 N N . ALA A 1 104 ? -11.460 -3.363 -7.680 1.00 88.12 104 ALA A N 1
ATOM 816 C CA . ALA A 1 104 ? -10.985 -2.654 -8.859 1.00 88.12 104 ALA A CA 1
ATOM 817 C C . ALA A 1 104 ? -11.974 -2.841 -10.019 1.00 88.12 104 ALA A C 1
ATOM 819 O O . ALA A 1 104 ? -12.442 -3.957 -10.251 1.00 88.12 104 ALA A O 1
ATOM 820 N N . VAL A 1 105 ? -12.249 -1.772 -10.767 1.00 92.81 105 VAL A N 1
ATOM 821 C CA . VAL A 1 105 ? -12.980 -1.835 -12.046 1.00 92.81 105 VAL A CA 1
ATOM 822 C C . VAL A 1 105 ? -12.156 -2.592 -13.088 1.00 92.81 105 VAL A C 1
ATOM 824 O O . VAL A 1 105 ? -12.693 -3.391 -13.849 1.00 92.81 105 VAL A O 1
ATOM 827 N N . ASP A 1 106 ? -10.842 -2.366 -13.091 1.00 95.94 106 ASP A N 1
ATOM 828 C CA . ASP A 1 106 ? -9.873 -3.099 -13.900 1.00 95.94 106 ASP A CA 1
ATOM 829 C C . ASP A 1 106 ? -8.495 -3.060 -13.225 1.00 95.94 106 ASP A C 1
ATOM 831 O O . ASP A 1 106 ? -8.251 -2.246 -12.328 1.00 95.94 106 ASP A O 1
ATOM 835 N N . LYS A 1 107 ? -7.586 -3.936 -13.648 1.00 97.88 107 LYS A N 1
ATOM 836 C CA . LYS A 1 107 ? -6.222 -4.032 -13.117 1.00 97.88 107 LYS A CA 1
ATOM 837 C C . LYS A 1 107 ? -5.241 -4.102 -14.276 1.00 97.88 107 LYS A C 1
ATOM 839 O O . LYS A 1 107 ? -5.283 -5.050 -15.056 1.00 97.88 107 LYS A O 1
ATOM 844 N N . VAL A 1 108 ? -4.356 -3.117 -14.392 1.00 98.25 108 VAL A N 1
ATOM 845 C CA . VAL A 1 108 ? -3.399 -3.009 -15.505 1.00 98.25 108 VAL A CA 1
ATOM 846 C C . VAL A 1 108 ? -1.994 -2.810 -14.951 1.00 98.25 108 VAL A C 1
ATOM 848 O O . VAL A 1 108 ? -1.791 -1.995 -14.049 1.00 98.25 108 VAL A O 1
ATOM 851 N N . ALA A 1 109 ? -1.028 -3.562 -15.475 1.00 98.62 109 ALA A N 1
ATOM 852 C CA . ALA A 1 109 ? 0.368 -3.479 -15.070 1.00 98.62 109 ALA A CA 1
ATOM 853 C C . ALA A 1 109 ? 1.285 -3.293 -16.288 1.00 98.62 109 ALA A C 1
ATOM 855 O O . ALA A 1 109 ? 1.241 -4.096 -17.219 1.00 98.62 109 ALA A O 1
ATOM 856 N N . LEU A 1 110 ? 2.124 -2.256 -16.273 1.00 98.75 110 LEU A N 1
ATOM 857 C CA . LEU A 1 110 ? 3.213 -2.057 -17.232 1.00 98.75 110 LEU A CA 1
ATOM 858 C C . LEU A 1 110 ? 4.536 -2.409 -16.550 1.00 98.75 110 LEU A C 1
ATOM 860 O O . LEU A 1 110 ? 4.892 -1.804 -15.540 1.00 98.75 110 LEU A O 1
ATOM 864 N N . LEU A 1 111 ? 5.248 -3.391 -17.094 1.00 98.62 111 LEU A N 1
ATOM 865 C CA . LEU A 1 111 ? 6.512 -3.898 -16.565 1.00 98.62 111 LEU A CA 1
ATOM 866 C C . LEU A 1 111 ? 7.604 -3.617 -17.599 1.00 98.62 111 LEU A C 1
ATOM 868 O O . LEU A 1 111 ? 7.516 -4.108 -18.721 1.00 98.62 111 LEU A O 1
ATOM 872 N N . ILE A 1 112 ? 8.626 -2.844 -17.238 1.00 98.50 112 ILE A N 1
ATOM 873 C CA . ILE A 1 112 ? 9.757 -2.523 -18.118 1.00 98.50 112 ILE A CA 1
ATOM 874 C C . ILE A 1 112 ? 11.047 -3.057 -17.496 1.00 98.50 112 ILE A C 1
ATOM 876 O O . ILE A 1 112 ? 11.401 -2.679 -16.383 1.00 98.50 112 ILE A O 1
ATOM 880 N N . GLY A 1 113 ? 11.759 -3.917 -18.222 1.00 97.75 113 GLY A N 1
ATOM 881 C CA . GLY A 1 113 ? 13.068 -4.432 -17.825 1.00 97.75 113 GLY A CA 1
ATOM 882 C C . GLY A 1 113 ? 14.149 -4.037 -18.820 1.00 97.75 113 GLY A C 1
ATOM 883 O O . GLY A 1 113 ? 14.203 -4.577 -19.922 1.00 97.75 113 GLY A O 1
ATOM 884 N N . ASN A 1 114 ? 15.042 -3.135 -18.439 1.00 96.44 114 ASN A N 1
ATOM 885 C CA . ASN A 1 114 ? 16.181 -2.765 -19.272 1.00 96.44 114 ASN A CA 1
ATOM 886 C C . ASN A 1 114 ? 17.440 -3.426 -18.722 1.00 96.44 114 ASN A C 1
ATOM 888 O O . ASN A 1 114 ? 17.762 -3.274 -17.546 1.00 96.44 114 ASN A O 1
ATOM 892 N N . TYR A 1 115 ? 18.137 -4.176 -19.572 1.00 93.19 115 TYR A N 1
ATOM 893 C CA . TYR A 1 115 ? 19.321 -4.922 -19.162 1.00 93.19 115 TYR A CA 1
ATOM 894 C C . TYR A 1 115 ? 20.456 -4.924 -20.178 1.00 93.19 115 TYR A C 1
ATOM 896 O O . TYR A 1 115 ? 21.589 -5.099 -19.762 1.00 93.19 115 TYR A O 1
ATOM 904 N N . ASP A 1 116 ? 20.198 -4.739 -21.471 1.00 92.69 116 ASP A N 1
ATOM 905 C CA . ASP A 1 116 ? 21.224 -4.764 -22.524 1.00 92.69 116 ASP A CA 1
ATOM 906 C C . ASP A 1 116 ? 21.601 -3.339 -22.950 1.00 92.69 116 ASP A C 1
ATOM 908 O O . ASP A 1 116 ? 21.194 -2.856 -24.010 1.00 92.69 116 ASP A O 1
ATOM 912 N N . TYR A 1 117 ? 22.289 -2.622 -22.061 1.00 91.31 117 TYR A N 1
ATOM 913 C CA . TYR A 1 117 ? 22.635 -1.213 -22.242 1.00 91.31 117 TYR A CA 1
ATOM 914 C C . TYR A 1 117 ? 23.786 -1.025 -23.227 1.00 91.31 117 TYR A C 1
ATOM 916 O O . TYR A 1 117 ? 24.740 -1.793 -23.265 1.00 91.31 117 TYR A O 1
ATOM 924 N N . ARG A 1 118 ? 23.738 0.061 -24.006 1.00 86.12 118 ARG A N 1
ATOM 925 C CA . ARG A 1 118 ? 24.831 0.392 -24.940 1.00 86.12 118 ARG A CA 1
ATOM 926 C C . ARG A 1 118 ? 26.054 0.989 -24.249 1.00 86.12 118 ARG A C 1
ATOM 928 O O . ARG A 1 118 ? 27.148 0.953 -24.806 1.00 86.12 118 ARG A O 1
ATOM 935 N N . CYS 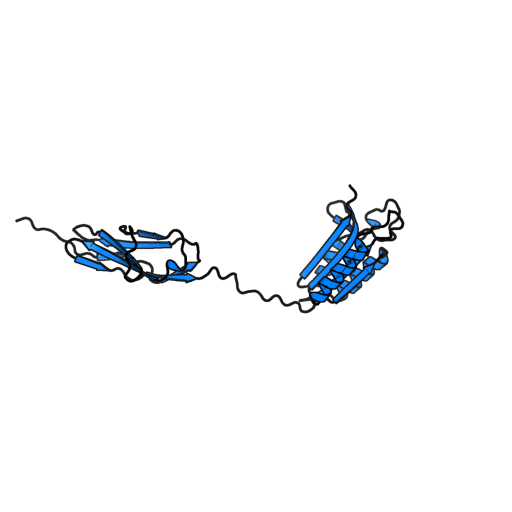A 1 119 ? 25.848 1.608 -23.092 1.00 81.50 119 CYS A N 1
ATOM 936 C CA . CYS A 1 119 ? 26.842 2.416 -22.397 1.00 81.50 119 CYS A CA 1
ATOM 937 C C . CYS A 1 119 ? 27.437 1.752 -21.151 1.00 81.50 119 CYS A C 1
ATOM 939 O O . CYS A 1 119 ? 28.419 2.272 -20.624 1.00 81.50 119 CYS A O 1
ATOM 941 N N . GLU A 1 120 ? 26.841 0.658 -20.680 1.00 81.19 120 GLU A N 1
ATOM 942 C CA . GLU A 1 120 ? 27.178 -0.037 -19.434 1.00 81.19 120 GLU A CA 1
ATOM 943 C C . GLU A 1 120 ? 27.087 -1.555 -19.617 1.00 81.19 120 GLU A C 1
ATOM 945 O O . GLU A 1 120 ? 26.582 -2.038 -20.632 1.00 81.19 120 GLU A O 1
ATOM 950 N N . ASP A 1 121 ? 27.591 -2.302 -18.634 1.00 82.38 121 ASP A N 1
ATOM 951 C CA . ASP A 1 121 ? 27.527 -3.760 -18.635 1.00 82.38 121 ASP A CA 1
ATOM 952 C C . ASP A 1 121 ? 26.083 -4.260 -18.552 1.00 82.38 121 ASP A C 1
ATOM 954 O O . ASP A 1 121 ? 25.236 -3.709 -17.847 1.00 82.38 121 ASP A O 1
ATOM 958 N N . ALA A 1 122 ? 25.813 -5.367 -19.243 1.00 85.38 122 ALA A N 1
ATOM 959 C CA . ALA A 1 122 ? 24.480 -5.936 -19.249 1.00 85.38 122 ALA A CA 1
ATOM 960 C C . ALA A 1 122 ? 24.073 -6.485 -17.867 1.00 85.38 122 ALA A C 1
ATOM 962 O O . ALA A 1 122 ? 24.810 -7.241 -17.224 1.00 85.38 122 ALA A O 1
ATOM 963 N N . LEU A 1 123 ? 22.852 -6.165 -17.435 1.00 85.69 123 LEU A N 1
ATOM 964 C CA . LEU A 1 123 ? 22.272 -6.670 -16.192 1.00 85.69 123 LEU A CA 1
ATOM 965 C C . LEU A 1 123 ? 21.701 -8.082 -16.385 1.00 85.69 123 LEU A C 1
ATOM 967 O O . LEU A 1 123 ? 21.224 -8.456 -17.452 1.00 85.69 123 LEU A O 1
ATOM 971 N N . LYS A 1 124 ? 21.722 -8.893 -15.323 1.00 87.75 124 LYS A N 1
ATOM 972 C CA . LYS A 1 124 ? 21.188 -10.272 -15.358 1.00 87.75 124 LYS A CA 1
ATOM 973 C C . LYS A 1 124 ? 19.795 -10.408 -14.743 1.00 87.75 124 LYS A C 1
ATOM 975 O O . LYS A 1 124 ? 19.073 -11.329 -15.103 1.00 87.75 124 LYS A O 1
ATOM 980 N N . ALA A 1 125 ? 19.444 -9.517 -13.817 1.00 84.69 125 ALA A N 1
ATOM 981 C CA . ALA A 1 125 ? 18.204 -9.566 -13.042 1.00 84.69 125 ALA A CA 1
ATOM 982 C C . ALA A 1 125 ? 16.924 -9.207 -13.832 1.00 84.69 125 ALA A C 1
ATOM 984 O O . ALA A 1 125 ? 15.932 -9.918 -13.684 1.00 84.69 125 ALA A O 1
ATOM 985 N N . PRO A 1 126 ? 16.913 -8.212 -14.748 1.00 89.25 126 PRO A N 1
ATOM 986 C CA . PRO A 1 126 ? 15.643 -7.740 -15.308 1.00 89.25 126 PRO A CA 1
ATOM 987 C C . PRO A 1 126 ? 14.840 -8.797 -16.080 1.00 89.25 126 PRO A C 1
ATOM 989 O O . PRO A 1 126 ? 13.617 -8.811 -16.003 1.00 89.25 126 PRO A O 1
ATOM 992 N N . MET A 1 127 ? 15.485 -9.717 -16.806 1.00 90.69 127 MET A N 1
ATOM 993 C CA . MET A 1 127 ? 14.764 -10.763 -17.546 1.00 90.69 127 MET A CA 1
ATOM 994 C C . MET A 1 127 ? 14.000 -11.745 -16.630 1.00 90.69 127 MET A C 1
ATOM 996 O O . MET A 1 127 ? 12.787 -11.880 -16.822 1.00 90.69 127 MET A O 1
ATOM 1000 N N . PRO A 1 128 ? 14.636 -12.421 -15.646 1.00 91.00 128 PRO A N 1
ATOM 1001 C CA . PRO A 1 128 ? 13.909 -13.289 -14.719 1.00 91.00 128 PRO A CA 1
ATOM 1002 C C . PRO A 1 128 ? 12.887 -12.527 -13.862 1.00 91.00 128 PRO A C 1
ATOM 1004 O O . PRO A 1 128 ? 11.812 -13.063 -13.595 1.00 91.00 128 PRO A O 1
ATOM 1007 N N . ASP A 1 129 ? 13.156 -11.275 -13.485 1.00 92.62 129 ASP A N 1
ATOM 1008 C CA . ASP A 1 129 ? 12.227 -10.492 -12.659 1.00 92.62 129 ASP A CA 1
ATOM 1009 C C . ASP A 1 129 ? 10.945 -10.134 -13.415 1.00 92.62 129 ASP A C 1
ATOM 1011 O O . ASP A 1 129 ? 9.841 -10.316 -12.897 1.00 92.62 129 ASP A O 1
ATOM 1015 N N . ILE A 1 130 ? 11.067 -9.701 -14.675 1.00 96.19 130 ILE A N 1
ATOM 1016 C CA . ILE A 1 130 ? 9.911 -9.399 -15.527 1.00 96.19 130 ILE A CA 1
ATOM 1017 C C . ILE A 1 130 ? 9.073 -10.654 -15.774 1.00 96.19 130 ILE A C 1
ATOM 1019 O O . ILE A 1 130 ? 7.844 -10.568 -15.747 1.00 96.19 130 ILE A O 1
ATOM 1023 N N . GLN A 1 131 ? 9.700 -11.816 -15.977 1.00 95.00 131 GLN A N 1
ATOM 1024 C CA . GLN A 1 131 ? 8.983 -13.085 -16.141 1.00 95.00 131 GLN A CA 1
ATOM 1025 C C . GLN A 1 131 ? 8.195 -13.448 -14.876 1.00 95.00 131 GLN A C 1
ATOM 1027 O O . GLN A 1 131 ? 6.973 -13.594 -14.937 1.00 95.00 131 GLN A O 1
ATOM 1032 N N . ASN A 1 132 ? 8.866 -13.490 -13.723 1.00 95.25 132 ASN A N 1
ATOM 1033 C CA . ASN A 1 132 ? 8.250 -13.861 -12.449 1.00 95.25 132 ASN A CA 1
ATOM 1034 C C . ASN A 1 132 ? 7.120 -12.900 -12.054 1.00 95.25 132 ASN A C 1
ATOM 1036 O O . ASN A 1 132 ? 6.027 -13.326 -11.675 1.00 95.25 132 ASN A O 1
ATOM 1040 N N . LEU A 1 133 ? 7.346 -11.589 -12.170 1.00 96.56 133 LEU A N 1
ATOM 1041 C CA . LEU A 1 133 ? 6.323 -10.598 -11.838 1.00 96.56 133 LEU A CA 1
ATOM 1042 C C . LEU A 1 133 ? 5.154 -10.632 -12.816 1.00 96.56 133 LEU A C 1
ATOM 1044 O O . LEU A 1 133 ? 4.018 -10.430 -12.390 1.00 96.56 133 LEU A O 1
ATOM 1048 N N . SER A 1 134 ? 5.388 -10.935 -14.094 1.00 96.62 134 SER A N 1
ATOM 1049 C CA . SER A 1 134 ? 4.294 -11.099 -15.054 1.00 96.62 134 SER A CA 1
ATOM 1050 C C . SER A 1 134 ? 3.368 -12.241 -14.653 1.00 96.62 134 SER A C 1
ATOM 1052 O O . SER A 1 134 ? 2.147 -12.074 -14.687 1.00 96.62 134 SER A O 1
ATOM 1054 N N . GLU A 1 135 ? 3.921 -13.374 -14.219 1.00 96.75 135 GLU A N 1
ATOM 1055 C CA . GLU A 1 135 ? 3.141 -14.515 -13.727 1.00 96.75 135 GLU A CA 1
ATOM 1056 C C . GLU A 1 135 ? 2.356 -14.157 -12.462 1.00 96.75 135 GLU A C 1
ATOM 1058 O O . GLU A 1 135 ? 1.152 -14.414 -12.384 1.00 96.75 135 GLU A O 1
ATOM 1063 N N . ILE A 1 136 ? 3.003 -13.486 -11.503 1.00 97.12 136 ILE A N 1
ATOM 1064 C CA . ILE A 1 136 ? 2.363 -13.051 -10.256 1.00 97.12 136 ILE A CA 1
ATOM 1065 C C . ILE A 1 136 ? 1.213 -12.085 -10.554 1.00 97.12 136 ILE A C 1
ATOM 1067 O O . ILE A 1 136 ? 0.084 -12.334 -10.131 1.00 97.12 136 ILE A O 1
ATOM 1071 N N . PHE A 1 137 ? 1.447 -11.018 -11.320 1.00 97.00 137 PHE A N 1
ATOM 1072 C CA . PHE A 1 137 ? 0.401 -10.050 -11.656 1.00 97.00 137 PHE A CA 1
ATOM 1073 C C . PHE A 1 137 ? -0.734 -10.693 -12.462 1.00 97.00 137 PHE A C 1
ATOM 1075 O O . PHE A 1 137 ? -1.904 -10.412 -12.195 1.00 97.00 137 PHE A O 1
ATOM 1082 N N . THR A 1 138 ? -0.425 -11.621 -13.370 1.00 95.25 138 THR A N 1
ATOM 1083 C CA . THR A 1 138 ? -1.445 -12.383 -14.108 1.00 95.25 138 THR A CA 1
ATOM 1084 C C . THR A 1 138 ? -2.286 -13.253 -13.169 1.00 95.25 138 THR A C 1
ATOM 1086 O O . THR A 1 138 ? -3.513 -13.254 -13.279 1.00 95.25 138 THR A O 1
ATOM 1089 N N . SER A 1 139 ? -1.667 -13.931 -12.192 1.00 96.25 139 SER A N 1
ATOM 1090 C CA . SER A 1 139 ? -2.381 -14.719 -11.170 1.00 96.25 139 SER A CA 1
ATOM 1091 C C . SER A 1 139 ? -3.289 -13.856 -10.287 1.00 96.25 139 SER A C 1
ATOM 1093 O O . SER A 1 139 ? -4.331 -14.309 -9.820 1.00 96.25 139 SER A O 1
ATOM 1095 N N . LEU A 1 140 ? -2.933 -12.577 -10.133 1.00 94.69 140 LEU A N 1
ATOM 1096 C CA . LEU A 1 140 ? -3.727 -11.547 -9.473 1.00 94.69 140 LEU A CA 1
ATOM 1097 C C . LEU A 1 140 ? -4.712 -10.858 -10.430 1.00 94.69 140 LEU A C 1
ATOM 1099 O O . LEU A 1 140 ? -5.209 -9.785 -10.097 1.00 94.69 140 LEU A O 1
ATOM 1103 N N . ASN A 1 141 ? -5.010 -11.431 -11.600 1.00 95.50 141 ASN A N 1
ATOM 1104 C CA . ASN A 1 141 ? -5.925 -10.907 -12.624 1.00 95.50 141 ASN A CA 1
ATOM 1105 C C . ASN A 1 141 ? -5.586 -9.492 -13.132 1.00 95.50 141 ASN A C 1
ATOM 1107 O O . ASN A 1 141 ? -6.497 -8.717 -13.424 1.00 95.50 141 ASN A O 1
ATOM 1111 N N . PHE A 1 142 ? -4.307 -9.128 -13.216 1.00 97.88 142 PHE A N 1
ATOM 1112 C CA . PHE A 1 142 ? -3.889 -7.944 -13.966 1.00 97.88 142 PHE A CA 1
ATOM 1113 C C . PHE A 1 142 ? -3.779 -8.255 -15.460 1.00 97.88 142 PHE A C 1
ATOM 1115 O O . PHE A 1 142 ? -3.376 -9.344 -15.865 1.00 97.88 142 PHE A O 1
ATOM 1122 N N . LYS A 1 143 ? -4.064 -7.250 -16.283 1.00 97.88 143 LYS A N 1
ATOM 1123 C CA . LYS A 1 143 ? -3.645 -7.180 -17.683 1.00 97.88 143 LYS A CA 1
ATOM 1124 C C . LYS A 1 143 ? -2.208 -6.672 -17.708 1.00 97.88 143 LYS A C 1
ATOM 1126 O O . LYS A 1 143 ? -1.964 -5.502 -17.415 1.00 97.88 143 LYS A O 1
ATOM 1131 N N . VAL A 1 144 ? -1.268 -7.565 -17.991 1.00 98.06 144 VAL A N 1
ATOM 1132 C CA . VAL A 1 144 ? 0.168 -7.281 -17.891 1.00 98.06 144 VAL A CA 1
ATOM 1133 C C . VAL A 1 144 ? 0.752 -6.983 -19.269 1.00 98.06 144 VAL A C 1
ATOM 1135 O O . VAL A 1 144 ? 0.523 -7.730 -20.218 1.00 98.06 144 VAL A O 1
ATOM 1138 N N . VAL A 1 145 ? 1.535 -5.910 -19.366 1.00 98.00 145 VAL A N 1
ATOM 1139 C CA . VAL A 1 145 ? 2.335 -5.554 -20.543 1.00 98.00 145 VAL A CA 1
ATOM 1140 C C . VAL A 1 145 ? 3.816 -5.595 -20.150 1.00 98.00 145 VAL A C 1
ATOM 1142 O O . VAL A 1 145 ? 4.323 -4.610 -19.612 1.00 98.00 145 VAL A O 1
ATOM 1145 N N . PRO A 1 146 ? 4.511 -6.728 -20.361 1.00 97.94 146 PRO A N 1
ATOM 1146 C CA . PRO A 1 146 ? 5.948 -6.824 -20.144 1.00 97.94 146 PRO A CA 1
ATOM 1147 C C . PRO A 1 146 ? 6.720 -6.352 -21.379 1.00 97.94 146 PRO A C 1
ATOM 1149 O O . PRO A 1 146 ? 6.463 -6.803 -22.494 1.00 97.94 146 PRO A O 1
ATOM 1152 N N . LEU A 1 147 ? 7.686 -5.459 -21.178 1.00 98.19 147 LEU A N 1
ATOM 1153 C CA . LEU A 1 147 ? 8.555 -4.912 -22.217 1.00 98.19 147 LEU A CA 1
ATOM 1154 C C . LEU A 1 147 ? 10.012 -4.970 -21.755 1.00 98.19 147 LEU A C 1
ATOM 1156 O O . LEU A 1 147 ? 10.308 -4.756 -20.581 1.00 98.19 147 LEU A O 1
ATOM 1160 N N . LEU A 1 148 ? 10.923 -5.249 -22.684 1.00 97.69 148 LEU A N 1
ATOM 1161 C CA . LEU A 1 148 ? 12.351 -5.364 -22.402 1.00 97.69 148 LEU A CA 1
ATOM 1162 C C . LEU A 1 148 ? 13.157 -4.430 -23.300 1.00 97.69 148 LEU A C 1
ATOM 1164 O O . LEU A 1 148 ? 12.810 -4.268 -24.468 1.00 97.69 148 LEU A O 1
ATOM 1168 N N . ASN A 1 149 ? 14.252 -3.886 -22.763 1.00 96.94 149 ASN A N 1
ATOM 1169 C CA . ASN A 1 149 ? 15.265 -3.125 -23.503 1.00 96.94 149 ASN A CA 1
ATOM 1170 C C . ASN A 1 149 ? 14.680 -1.983 -24.346 1.00 96.94 149 ASN A C 1
ATOM 1172 O O . ASN A 1 149 ? 14.919 -1.887 -25.545 1.00 96.94 149 ASN A O 1
ATOM 1176 N N . LEU A 1 150 ? 13.897 -1.120 -23.704 1.00 98.31 150 LEU A N 1
ATOM 1177 C CA . LEU A 1 150 ? 13.270 0.019 -24.359 1.00 98.31 150 LEU A CA 1
ATOM 1178 C C . LEU A 1 150 ? 14.203 1.227 -24.425 1.00 98.31 150 LEU A C 1
ATOM 1180 O O . LEU A 1 150 ? 14.852 1.597 -23.439 1.00 98.31 150 LEU A O 1
ATOM 1184 N N . THR A 1 151 ? 14.176 1.902 -25.570 1.00 98.25 151 THR A N 1
ATOM 1185 C CA . THR A 1 151 ? 14.721 3.254 -25.745 1.00 98.25 151 THR A CA 1
ATOM 1186 C C . THR A 1 151 ? 13.915 4.298 -24.970 1.00 98.25 151 THR A C 1
ATOM 1188 O O . THR A 1 151 ? 12.759 4.062 -24.604 1.00 98.25 151 THR A O 1
ATOM 1191 N N . LEU A 1 152 ? 14.460 5.504 -24.774 1.00 98.25 152 LEU A N 1
ATOM 1192 C CA . LEU A 1 152 ? 13.739 6.586 -24.080 1.00 98.25 152 LEU A CA 1
ATOM 1193 C C . LEU A 1 152 ? 12.386 6.896 -24.734 1.00 98.25 152 LEU A C 1
ATOM 1195 O O . LEU A 1 152 ? 11.392 7.164 -24.054 1.00 98.25 152 LEU A O 1
ATOM 1199 N N . THR A 1 153 ? 12.358 6.880 -26.066 1.00 98.44 153 THR A N 1
ATOM 1200 C CA . THR A 1 153 ? 11.150 7.158 -26.850 1.00 98.44 153 THR A CA 1
ATOM 1201 C C . THR A 1 153 ? 10.114 6.057 -26.655 1.00 98.44 153 THR A C 1
ATOM 1203 O O . THR A 1 153 ? 8.940 6.348 -26.427 1.00 98.44 153 THR A O 1
ATOM 1206 N N . GLU A 1 154 ? 10.535 4.794 -26.680 1.00 98.62 154 GLU A N 1
ATOM 1207 C CA . GLU A 1 154 ? 9.643 3.654 -26.461 1.00 98.62 154 GLU A CA 1
ATOM 1208 C C . GLU A 1 154 ? 9.123 3.601 -25.027 1.00 98.62 154 GLU A C 1
ATOM 1210 O O . GLU A 1 154 ? 7.933 3.365 -24.840 1.00 98.62 154 GLU A O 1
ATOM 1215 N N . MET A 1 155 ? 9.957 3.899 -24.024 1.00 98.69 155 MET A N 1
ATOM 1216 C CA . MET A 1 155 ? 9.512 3.996 -22.631 1.00 98.69 155 MET A CA 1
ATOM 1217 C C . MET A 1 155 ? 8.414 5.052 -22.474 1.00 98.69 155 MET A C 1
ATOM 1219 O O . MET A 1 155 ? 7.379 4.776 -21.869 1.00 98.69 155 MET A O 1
ATOM 1223 N N . LYS A 1 156 ? 8.596 6.247 -23.054 1.00 98.50 156 LYS A N 1
ATOM 1224 C CA . LYS A 1 156 ? 7.568 7.301 -23.030 1.00 98.50 156 LYS A CA 1
ATOM 1225 C C . LYS A 1 156 ? 6.283 6.836 -23.710 1.00 98.50 156 LYS A C 1
ATOM 1227 O O . LYS A 1 156 ? 5.220 6.940 -23.111 1.00 98.50 156 LYS A O 1
ATOM 1232 N N . ASN A 1 157 ? 6.372 6.262 -24.908 1.00 98.50 157 ASN A N 1
ATOM 1233 C CA . ASN A 1 157 ? 5.201 5.761 -25.633 1.00 98.50 157 ASN A CA 1
ATOM 1234 C C . ASN A 1 157 ? 4.478 4.633 -24.879 1.00 98.50 157 ASN A C 1
ATOM 1236 O O . ASN A 1 157 ? 3.249 4.600 -24.850 1.00 98.50 157 ASN A O 1
ATOM 1240 N N . ALA A 1 158 ? 5.222 3.727 -24.242 1.00 98.56 158 ALA A N 1
ATOM 1241 C CA . ALA A 1 158 ? 4.660 2.667 -23.414 1.00 98.56 158 ALA A CA 1
ATOM 1242 C C . ALA A 1 158 ? 3.894 3.245 -22.219 1.00 98.56 158 ALA A C 1
ATOM 1244 O O . ALA A 1 158 ? 2.763 2.834 -21.969 1.00 98.56 158 ALA A O 1
ATOM 1245 N N . VAL A 1 159 ? 4.466 4.240 -21.531 1.00 98.62 159 VAL A N 1
ATOM 1246 C CA . VAL A 1 159 ? 3.796 4.955 -20.432 1.00 98.62 159 VAL A CA 1
ATOM 1247 C C . VAL A 1 159 ? 2.523 5.646 -20.917 1.00 98.62 159 VAL A C 1
ATOM 1249 O O . VAL A 1 159 ? 1.507 5.571 -20.232 1.00 98.62 159 VAL A O 1
ATOM 1252 N N . GLU A 1 160 ? 2.536 6.272 -22.095 1.00 98.12 160 GLU A N 1
ATOM 1253 C CA . GLU A 1 160 ? 1.342 6.908 -22.667 1.00 98.12 160 GLU A CA 1
ATOM 1254 C C . GLU A 1 160 ? 0.221 5.906 -22.947 1.00 98.12 160 GLU A C 1
ATOM 1256 O O . GLU A 1 160 ? -0.913 6.104 -22.507 1.00 98.12 160 GLU A O 1
ATOM 1261 N N . HIS A 1 161 ? 0.531 4.802 -23.631 1.00 98.12 161 HIS A N 1
ATOM 1262 C CA . HIS A 1 161 ? -0.456 3.761 -23.919 1.00 98.12 161 HIS A CA 1
ATOM 1263 C C . HIS A 1 161 ? -0.966 3.084 -22.647 1.00 98.12 161 HIS A C 1
ATOM 1265 O O . HIS A 1 161 ? -2.158 2.813 -22.538 1.00 98.12 161 HIS A O 1
ATOM 1271 N N . PHE A 1 162 ? -0.093 2.858 -21.667 1.00 98.50 162 PHE A N 1
ATOM 1272 C CA . PHE A 1 162 ? -0.487 2.353 -20.358 1.00 98.50 162 PHE A CA 1
ATOM 1273 C C . PHE A 1 162 ? -1.430 3.321 -19.640 1.00 98.50 162 PHE A C 1
ATOM 1275 O O . PHE A 1 162 ? -2.481 2.900 -19.164 1.00 98.50 162 PHE A O 1
ATOM 1282 N N . CYS A 1 163 ? -1.115 4.619 -19.618 1.00 97.88 163 CYS A N 1
ATOM 1283 C CA . CYS A 1 163 ? -1.975 5.627 -19.001 1.00 97.88 163 CYS A CA 1
ATOM 1284 C C . CYS A 1 163 ? -3.342 5.721 -19.690 1.00 97.88 163 CYS A C 1
ATOM 1286 O O . CYS A 1 163 ? -4.335 5.949 -19.011 1.00 97.88 163 CYS A O 1
ATOM 1288 N N . ALA A 1 164 ? -3.429 5.495 -21.002 1.00 97.31 164 ALA A N 1
ATOM 1289 C CA . ALA A 1 164 ? -4.709 5.469 -21.716 1.00 97.31 164 ALA A CA 1
ATOM 1290 C C . ALA A 1 164 ? -5.646 4.325 -21.272 1.00 97.31 164 ALA A C 1
ATOM 1292 O O . ALA A 1 164 ? -6.845 4.381 -21.539 1.00 97.31 164 ALA A O 1
ATOM 1293 N N . LEU A 1 165 ? -5.117 3.299 -20.594 1.00 96.19 165 LEU A N 1
ATOM 1294 C CA . LEU A 1 165 ? -5.896 2.204 -20.004 1.00 96.19 165 LEU A CA 1
ATOM 1295 C C . LEU A 1 165 ? -6.337 2.496 -18.561 1.00 96.19 165 LEU A C 1
ATOM 1297 O O . LEU A 1 165 ? -7.084 1.710 -17.978 1.00 96.19 165 LEU A O 1
ATOM 1301 N N . LEU A 1 166 ? -5.862 3.591 -17.964 1.00 97.25 166 LEU A N 1
ATOM 1302 C CA . LEU A 1 166 ? -6.209 3.982 -16.602 1.00 97.25 166 LEU A CA 1
ATOM 1303 C C . LEU A 1 166 ? -7.458 4.871 -16.598 1.00 97.25 166 LEU A C 1
ATOM 1305 O O . LEU A 1 166 ? -7.712 5.635 -17.524 1.00 97.25 166 LEU A O 1
ATOM 1309 N N . GLY A 1 167 ? -8.233 4.776 -15.523 1.00 93.25 167 GLY A N 1
ATOM 1310 C CA . GLY A 1 167 ? -9.451 5.552 -15.316 1.00 93.25 167 GLY A CA 1
ATOM 1311 C C . GLY A 1 167 ? -10.014 5.331 -13.915 1.00 93.25 167 GLY A C 1
ATOM 1312 O O . GLY A 1 167 ? -9.458 4.559 -13.131 1.00 93.25 167 GLY A O 1
ATOM 1313 N N . VAL A 1 168 ? -11.140 5.973 -13.601 1.00 93.31 168 VAL A N 1
ATOM 1314 C CA . VAL A 1 168 ? -11.793 5.865 -12.286 1.00 93.31 168 VAL A CA 1
ATOM 1315 C C . VAL A 1 168 ? -12.039 4.398 -11.912 1.00 93.31 168 VAL A C 1
ATOM 1317 O O . VAL A 1 168 ? -12.632 3.640 -12.677 1.00 93.31 168 VAL A O 1
ATOM 1320 N N . GLY A 1 169 ? -11.579 3.993 -10.725 1.00 91.69 169 GLY A N 1
ATOM 1321 C CA . GLY A 1 169 ? -11.744 2.625 -10.218 1.00 91.69 169 GLY A CA 1
ATOM 1322 C C . GLY A 1 169 ? -10.685 1.618 -10.687 1.00 91.69 169 GLY A C 1
ATOM 1323 O O . GLY A 1 169 ? -10.649 0.500 -10.176 1.00 91.69 169 GLY A O 1
ATOM 1324 N N . VAL A 1 170 ? -9.810 1.981 -11.629 1.00 96.19 170 VAL A N 1
ATOM 1325 C CA . VAL A 1 170 ? -8.739 1.098 -12.128 1.00 96.19 170 VAL A CA 1
ATOM 1326 C C . VAL A 1 170 ? -7.562 1.077 -11.153 1.00 96.19 170 VAL A C 1
ATOM 1328 O O . VAL A 1 170 ? -7.242 2.095 -10.534 1.00 96.19 170 VAL A O 1
ATOM 1331 N N . TYR A 1 171 ? -6.901 -0.073 -11.012 1.00 97.81 171 TYR A N 1
ATOM 1332 C CA . TYR A 1 171 ? -5.601 -0.175 -10.343 1.00 97.81 171 TYR A CA 1
ATOM 1333 C C . TYR A 1 171 ? -4.501 -0.206 -11.402 1.00 97.81 171 TYR A C 1
ATOM 1335 O O . TYR A 1 171 ? -4.442 -1.130 -12.214 1.00 97.81 171 TYR A O 1
ATOM 1343 N N . GLY A 1 172 ? -3.635 0.805 -11.386 1.00 98.06 172 GLY A N 1
ATOM 1344 C CA . GLY A 1 172 ? -2.475 0.908 -12.264 1.00 98.06 172 GLY A CA 1
ATOM 1345 C C . GLY A 1 172 ? -1.187 0.599 -11.512 1.00 98.06 172 GLY A C 1
ATOM 1346 O O . GLY A 1 172 ? -0.889 1.245 -10.505 1.00 98.06 172 GLY A O 1
ATOM 1347 N N . VAL A 1 173 ? -0.409 -0.352 -12.021 1.00 98.56 173 VAL A N 1
ATOM 1348 C CA . VAL A 1 173 ? 0.937 -0.660 -11.522 1.00 98.56 173 VAL A CA 1
ATOM 1349 C C . VAL A 1 173 ? 1.955 -0.391 -12.622 1.00 98.56 173 VAL A C 1
ATOM 1351 O O . VAL A 1 173 ? 1.822 -0.897 -13.733 1.00 98.56 173 VAL A O 1
ATOM 1354 N N . PHE A 1 174 ? 2.986 0.381 -12.310 1.00 98.69 174 PHE A N 1
ATOM 1355 C CA . PHE A 1 174 ? 4.174 0.496 -13.144 1.00 98.69 174 PHE A CA 1
ATOM 1356 C C . PHE A 1 174 ? 5.361 -0.102 -12.395 1.00 98.69 174 PHE A C 1
ATOM 1358 O O . PHE A 1 174 ? 5.633 0.272 -11.252 1.00 98.69 174 PHE A O 1
ATOM 1365 N N . TYR A 1 175 ? 6.061 -1.022 -13.049 1.00 98.56 175 TYR A N 1
ATOM 1366 C CA . TYR A 1 175 ? 7.281 -1.638 -12.549 1.00 98.56 175 TYR A CA 1
ATOM 1367 C C . TYR A 1 175 ? 8.433 -1.360 -13.507 1.00 98.56 175 TYR A C 1
ATOM 1369 O O . TYR A 1 175 ? 8.290 -1.535 -14.720 1.00 98.56 175 TYR A O 1
ATOM 1377 N N . PHE A 1 176 ? 9.578 -0.969 -12.957 1.00 98.12 176 PHE A N 1
ATOM 1378 C CA . PHE A 1 176 ? 10.818 -0.833 -13.710 1.00 98.12 176 PHE A CA 1
ATOM 1379 C C . PHE A 1 176 ? 11.953 -1.584 -13.021 1.00 98.12 176 PHE A C 1
ATOM 1381 O O . PHE A 1 176 ? 12.160 -1.391 -11.824 1.00 98.12 176 PHE A O 1
ATOM 1388 N N . CYS A 1 177 ? 12.703 -2.371 -13.795 1.00 96.06 177 CYS A N 1
ATOM 1389 C CA . CYS A 1 177 ? 13.953 -3.004 -13.381 1.00 96.06 177 CYS A CA 1
ATOM 1390 C C . CYS A 1 177 ? 15.082 -2.624 -14.344 1.00 96.06 177 CYS A C 1
ATOM 1392 O O . CYS A 1 177 ? 14.948 -2.806 -15.558 1.00 96.06 177 CYS A O 1
ATOM 1394 N N . GLY A 1 178 ? 16.184 -2.088 -13.820 1.00 94.25 178 GLY A N 1
ATOM 1395 C CA . GLY A 1 178 ? 17.333 -1.672 -14.628 1.00 94.25 178 GLY A CA 1
ATOM 1396 C C . GLY A 1 178 ? 18.231 -0.651 -13.931 1.00 94.25 178 GLY A C 1
ATOM 1397 O O . GLY A 1 178 ? 18.172 -0.468 -12.716 1.00 94.25 178 GLY A O 1
ATOM 1398 N N . HIS A 1 179 ? 19.061 0.054 -14.697 1.00 93.81 179 HIS A N 1
ATOM 1399 C CA . HIS A 1 179 ? 19.822 1.191 -14.185 1.00 93.81 179 HIS A CA 1
ATOM 1400 C C . HIS A 1 179 ? 18.914 2.380 -13.865 1.00 93.81 179 HIS A C 1
ATOM 1402 O O . HIS A 1 179 ? 17.964 2.701 -14.588 1.00 93.81 179 HIS A O 1
ATOM 1408 N N . GLY A 1 180 ? 19.244 3.055 -12.771 1.00 93.44 180 GLY A N 1
ATOM 1409 C CA . GLY A 1 180 ? 18.594 4.280 -12.349 1.00 93.44 180 GLY A CA 1
ATOM 1410 C C . GLY A 1 180 ? 19.479 5.059 -11.394 1.00 93.44 180 GLY A C 1
ATOM 1411 O O . GLY A 1 180 ? 20.298 4.486 -10.678 1.00 93.44 180 GLY A O 1
ATOM 1412 N N . PHE A 1 181 ? 19.303 6.372 -11.370 1.00 93.12 181 PHE A N 1
ATOM 1413 C CA . PHE A 1 181 ? 20.028 7.252 -10.459 1.00 93.12 181 PHE A CA 1
ATOM 1414 C C . PHE A 1 181 ? 19.090 8.288 -9.854 1.00 93.12 181 PHE A C 1
ATOM 1416 O O . PHE A 1 181 ? 17.982 8.512 -10.340 1.00 93.12 181 PHE A O 1
ATOM 1423 N N . GLU A 1 182 ? 19.531 8.910 -8.766 1.00 93.62 182 GLU A N 1
ATOM 1424 C CA . GLU A 1 182 ? 18.754 9.906 -8.040 1.00 93.62 182 GLU A CA 1
ATOM 1425 C C . GLU A 1 182 ? 19.442 11.271 -8.139 1.00 93.62 182 GLU A C 1
ATOM 1427 O O . GLU A 1 182 ? 20.605 11.417 -7.768 1.00 93.62 182 GLU A O 1
ATOM 1432 N N . GLU A 1 183 ? 18.724 12.291 -8.612 1.00 92.12 183 GLU A N 1
ATOM 1433 C CA . GLU A 1 183 ? 19.193 13.678 -8.587 1.00 92.12 183 GLU A CA 1
ATOM 1434 C C . GLU A 1 183 ? 18.090 14.579 -8.024 1.00 92.12 183 GLU A C 1
ATOM 1436 O O . GLU A 1 183 ? 16.948 14.544 -8.474 1.00 92.12 183 GLU A O 1
ATOM 1441 N N . LYS A 1 184 ? 18.422 15.414 -7.027 1.00 90.38 184 LYS A N 1
ATOM 1442 C CA . LYS A 1 184 ? 17.476 16.344 -6.372 1.00 90.38 184 LYS A CA 1
ATOM 1443 C C . LYS A 1 184 ? 16.203 15.662 -5.830 1.00 90.38 184 LYS A C 1
ATOM 1445 O O . LYS A 1 184 ? 15.141 16.278 -5.833 1.00 90.38 184 LYS A O 1
ATOM 1450 N N . LYS A 1 185 ? 16.338 14.441 -5.290 1.00 89.94 185 LYS A N 1
ATOM 1451 C CA . LYS A 1 185 ? 15.247 13.589 -4.765 1.00 89.94 185 LYS A CA 1
ATOM 1452 C C . LYS A 1 185 ? 14.266 13.069 -5.824 1.00 89.94 185 LYS A C 1
ATOM 1454 O O . LYS A 1 185 ? 13.178 12.630 -5.471 1.00 89.94 185 LYS A O 1
ATOM 1459 N N . GLU A 1 186 ? 14.648 13.118 -7.095 1.00 92.50 186 GLU A N 1
ATOM 1460 C CA . GLU A 1 186 ? 13.912 12.510 -8.199 1.00 92.50 186 GLU A CA 1
ATOM 1461 C C . GLU A 1 186 ? 14.688 11.296 -8.711 1.00 92.50 186 GLU A C 1
ATOM 1463 O O . GLU A 1 186 ? 15.904 11.385 -8.907 1.00 92.50 186 GLU A O 1
ATOM 1468 N N . ILE A 1 187 ? 13.996 10.176 -8.937 1.00 95.00 187 ILE A N 1
ATOM 1469 C CA . ILE A 1 187 ? 14.599 8.967 -9.505 1.00 95.00 187 ILE A CA 1
ATOM 1470 C C . ILE A 1 187 ? 14.455 9.010 -11.027 1.00 95.00 187 ILE A C 1
ATOM 1472 O O . ILE A 1 187 ? 13.364 9.198 -11.561 1.00 95.00 187 ILE A O 1
ATOM 1476 N N . TYR A 1 188 ? 15.557 8.792 -11.733 1.00 96.81 188 TYR A N 1
ATOM 1477 C CA . TYR A 1 188 ? 15.612 8.733 -13.187 1.00 96.81 188 TYR A CA 1
ATOM 1478 C C . TYR A 1 188 ? 15.854 7.296 -13.629 1.00 96.81 188 TYR A C 1
ATOM 1480 O O . TYR A 1 188 ? 16.799 6.650 -13.179 1.00 96.81 188 TYR A O 1
ATOM 1488 N N . LEU A 1 189 ? 14.992 6.806 -14.515 1.00 97.06 189 LEU A N 1
ATOM 1489 C CA . LEU A 1 189 ? 15.054 5.467 -15.091 1.00 97.06 189 LEU A CA 1
ATOM 1490 C C . LEU A 1 189 ? 15.863 5.531 -16.386 1.00 97.06 189 LEU A C 1
ATOM 1492 O O . LEU A 1 189 ? 15.528 6.312 -17.287 1.00 97.06 189 LEU A O 1
ATOM 1496 N N . VAL A 1 190 ? 16.928 4.737 -16.468 1.00 96.12 190 VAL A N 1
ATOM 1497 C CA . VAL 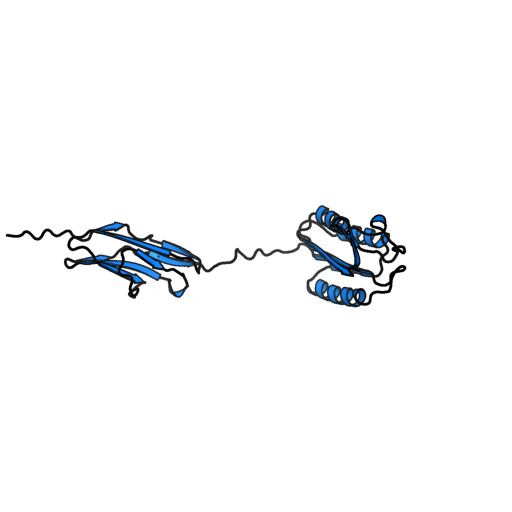A 1 190 ? 17.872 4.795 -17.587 1.00 96.12 190 VAL A CA 1
ATOM 1498 C C . VAL A 1 190 ? 17.352 3.925 -18.742 1.00 96.12 190 VAL A C 1
ATOM 1500 O O . VAL A 1 190 ? 17.111 2.722 -18.558 1.00 96.12 190 VAL A O 1
ATOM 1503 N N . PRO A 1 191 ? 17.159 4.503 -19.941 1.00 97.19 191 PRO A N 1
ATOM 1504 C CA . PRO A 1 191 ? 16.749 3.763 -21.128 1.00 97.19 191 PRO A CA 1
ATOM 1505 C C . PRO A 1 191 ? 17.908 2.948 -21.715 1.00 97.19 191 PRO A C 1
ATOM 1507 O O . PRO A 1 191 ? 19.077 3.234 -21.465 1.00 97.19 191 PRO A O 1
ATOM 1510 N N . GLN A 1 192 ? 17.595 1.954 -22.546 1.00 96.31 192 GLN A N 1
ATOM 1511 C CA . GLN A 1 192 ? 18.604 1.100 -23.184 1.00 96.31 192 GLN A CA 1
ATOM 1512 C C . GLN A 1 192 ? 19.587 1.897 -24.068 1.00 96.31 192 GLN A C 1
ATOM 1514 O O . GLN A 1 192 ? 20.773 1.569 -24.162 1.00 96.31 192 GLN A O 1
ATOM 1519 N N . ASP A 1 193 ? 19.089 2.944 -24.731 1.00 96.25 193 ASP A N 1
ATOM 1520 C CA . ASP A 1 193 ? 19.836 3.796 -25.658 1.00 96.25 193 ASP A CA 1
ATOM 1521 C C . ASP A 1 193 ? 20.505 5.006 -24.995 1.00 96.25 193 ASP A C 1
ATOM 1523 O O . ASP A 1 193 ? 20.964 5.907 -25.703 1.00 96.25 193 ASP A O 1
ATOM 1527 N N . ALA A 1 194 ? 20.593 5.028 -23.663 1.00 95.38 194 ALA A N 1
ATOM 1528 C CA . ALA A 1 194 ? 21.298 6.079 -22.946 1.00 95.38 194 ALA A CA 1
ATOM 1529 C C . ALA A 1 194 ? 22.760 6.198 -23.437 1.00 95.38 194 ALA A C 1
ATOM 1531 O O . ALA A 1 194 ? 23.449 5.185 -23.609 1.00 95.38 194 ALA A O 1
ATOM 1532 N N . PRO A 1 195 ? 23.261 7.421 -23.691 1.00 94.62 195 PRO A N 1
ATOM 1533 C CA . PRO A 1 195 ? 24.657 7.621 -24.060 1.00 94.62 195 PRO A CA 1
ATOM 1534 C C . PRO A 1 195 ? 25.582 7.398 -22.855 1.00 94.62 195 PRO A C 1
ATOM 1536 O O . PRO A 1 195 ? 25.178 7.557 -21.707 1.00 94.62 195 PRO A O 1
ATOM 1539 N N . THR A 1 196 ? 26.859 7.099 -23.099 1.00 91.56 196 THR A N 1
ATOM 1540 C CA . THR A 1 196 ? 27.871 7.061 -22.031 1.00 91.56 196 THR A CA 1
ATOM 1541 C C . THR A 1 196 ? 27.951 8.412 -21.315 1.00 91.56 196 THR A C 1
ATOM 1543 O O . THR A 1 196 ? 28.126 9.445 -21.960 1.00 91.56 196 THR A O 1
ATOM 1546 N N . GLY A 1 197 ? 27.838 8.402 -19.982 1.00 89.88 197 GLY A N 1
ATOM 1547 C CA . GLY A 1 197 ? 27.777 9.625 -19.174 1.00 89.88 197 GLY A CA 1
ATOM 1548 C C . GLY A 1 197 ? 26.430 10.350 -19.259 1.00 89.88 197 GLY A C 1
ATOM 1549 O O . GLY A 1 197 ? 26.404 11.581 -19.218 1.00 89.88 197 GLY A O 1
ATOM 1550 N N . TYR A 1 198 ? 25.336 9.599 -19.431 1.00 92.81 198 TYR A N 1
ATOM 1551 C CA . TYR A 1 198 ? 23.971 10.116 -19.515 1.00 92.81 198 TYR A CA 1
ATOM 1552 C C . TYR A 1 198 ? 23.629 11.082 -18.376 1.00 92.81 198 TYR A C 1
ATOM 1554 O O . TYR A 1 198 ? 24.082 10.953 -17.238 1.00 92.81 198 TYR A O 1
ATOM 1562 N N . LEU A 1 199 ? 22.789 12.062 -18.703 1.00 94.25 199 LEU A N 1
ATOM 1563 C CA . LEU A 1 199 ? 22.273 13.052 -17.766 1.00 94.25 199 LEU A CA 1
ATOM 1564 C C . LEU A 1 199 ? 20.762 12.873 -17.588 1.00 94.25 199 LEU A C 1
ATOM 1566 O O . LEU A 1 199 ? 20.103 12.114 -18.298 1.00 94.25 199 LEU A O 1
ATOM 1570 N N . THR A 1 200 ? 20.172 13.646 -16.678 1.00 95.25 200 THR A N 1
ATOM 1571 C CA . THR A 1 200 ? 18.721 13.638 -16.411 1.00 95.25 200 THR A CA 1
ATOM 1572 C C . THR A 1 200 ? 17.855 13.859 -17.649 1.00 95.25 200 THR A C 1
ATOM 1574 O O . THR A 1 200 ? 16.787 13.264 -17.763 1.00 95.25 200 THR A O 1
ATOM 1577 N N . LYS A 1 201 ? 18.319 14.663 -18.615 1.00 95.50 201 LYS A N 1
ATOM 1578 C CA . LYS A 1 201 ? 17.620 14.907 -19.892 1.00 95.50 201 LYS A CA 1
ATOM 1579 C C . LYS A 1 201 ? 17.522 13.666 -20.794 1.00 95.50 201 LYS A C 1
ATOM 1581 O O . LYS A 1 201 ? 16.641 13.621 -21.650 1.00 95.50 201 LYS A O 1
ATOM 1586 N N . ASP A 1 202 ? 18.426 12.705 -20.614 1.00 96.50 202 ASP A N 1
ATOM 1587 C CA . ASP A 1 202 ? 18.534 11.492 -21.427 1.00 96.50 202 ASP A CA 1
ATOM 1588 C C . ASP A 1 202 ? 17.733 10.330 -20.809 1.00 96.50 202 ASP A C 1
ATOM 1590 O O . ASP A 1 202 ? 17.679 9.244 -21.375 1.00 96.50 202 ASP A O 1
ATOM 1594 N N . CYS A 1 203 ? 17.096 10.554 -19.654 1.00 97.06 203 CYS A N 1
ATOM 1595 C CA . CYS A 1 203 ? 16.426 9.526 -18.863 1.00 97.06 203 CYS A CA 1
ATOM 1596 C C . CYS A 1 203 ? 14.942 9.844 -18.640 1.00 97.06 203 CYS A C 1
ATOM 1598 O O . CYS A 1 203 ? 14.466 10.951 -18.911 1.00 97.06 203 CYS A O 1
ATOM 1600 N N . LEU A 1 204 ? 14.187 8.859 -18.148 1.00 98.12 204 LEU A N 1
ATOM 1601 C CA . LEU A 1 204 ? 12.774 9.029 -17.814 1.00 98.12 204 LEU A CA 1
ATOM 1602 C C . LEU A 1 204 ? 12.615 9.345 -16.316 1.00 98.12 204 LEU A C 1
ATOM 1604 O O . LEU A 1 204 ? 12.942 8.487 -15.499 1.00 98.12 204 LEU A O 1
ATOM 1608 N N . PRO A 1 205 ? 12.089 10.521 -15.927 1.00 97.94 205 PRO A N 1
ATOM 1609 C CA . PRO A 1 205 ? 11.811 10.813 -14.523 1.00 97.94 205 PRO A CA 1
ATOM 1610 C C . PRO A 1 205 ? 10.679 9.927 -13.990 1.00 97.94 205 PRO A C 1
ATOM 1612 O O . PRO A 1 205 ? 9.648 9.763 -14.648 1.00 97.94 205 PRO A O 1
ATOM 1615 N N . SER A 1 206 ? 10.830 9.391 -12.787 1.00 97.19 206 SER A N 1
ATOM 1616 C CA . SER A 1 206 ? 9.816 8.570 -12.122 1.00 97.19 206 SER A CA 1
ATOM 1617 C C . SER A 1 206 ? 8.528 9.351 -11.824 1.00 97.19 206 SER A C 1
ATOM 1619 O O . SER A 1 206 ? 7.426 8.849 -12.054 1.00 97.19 206 SER A O 1
ATOM 1621 N N . GLU A 1 207 ? 8.645 10.621 -11.440 1.00 96.19 207 GLU A N 1
ATOM 1622 C CA . GLU A 1 207 ? 7.525 11.528 -11.179 1.00 96.19 207 GLU A CA 1
ATOM 1623 C C . GLU A 1 207 ? 6.767 11.886 -12.460 1.00 96.19 207 GLU A C 1
ATOM 1625 O O . GLU A 1 207 ? 5.554 12.104 -12.443 1.00 96.19 207 GLU A O 1
ATOM 1630 N N . TYR A 1 208 ? 7.439 11.879 -13.618 1.00 97.56 208 TYR A N 1
ATOM 1631 C CA . TYR A 1 208 ? 6.734 11.985 -14.894 1.00 97.56 208 TYR A CA 1
ATOM 1632 C C . TYR A 1 208 ? 5.766 10.808 -15.066 1.00 97.56 208 TYR A C 1
ATOM 1634 O O . TYR A 1 208 ? 4.612 11.023 -15.426 1.00 97.56 208 TYR A O 1
ATOM 1642 N N . VAL A 1 209 ? 6.190 9.580 -14.759 1.00 98.25 209 VAL A N 1
ATOM 1643 C CA . VAL A 1 209 ? 5.320 8.396 -14.847 1.00 98.25 209 VAL A CA 1
ATOM 1644 C C . VAL A 1 209 ? 4.171 8.497 -13.845 1.00 98.25 209 VAL A C 1
ATOM 1646 O O . VAL A 1 209 ? 3.004 8.412 -14.236 1.00 98.25 209 VAL A O 1
ATOM 1649 N N . LEU A 1 210 ? 4.481 8.753 -12.570 1.00 97.50 210 LEU A N 1
ATOM 1650 C CA . LEU A 1 210 ? 3.479 8.817 -11.503 1.00 97.50 210 LEU A CA 1
ATOM 1651 C C . LEU A 1 210 ? 2.437 9.913 -11.754 1.00 97.50 210 LEU A C 1
ATOM 1653 O O . LEU A 1 210 ? 1.234 9.654 -11.680 1.00 97.50 210 LEU A O 1
ATOM 1657 N N . SER A 1 211 ? 2.875 11.119 -12.120 1.00 97.38 211 SER A N 1
ATOM 1658 C CA . SER A 1 211 ? 1.965 12.233 -12.397 1.00 97.38 211 SER A CA 1
ATOM 1659 C C . SER A 1 211 ? 1.064 11.965 -13.607 1.00 97.38 211 SER A C 1
ATOM 1661 O O . SER A 1 211 ? -0.098 12.378 -13.609 1.00 97.38 211 SER A O 1
ATOM 1663 N N . ARG A 1 212 ? 1.540 11.240 -14.631 1.00 97.56 212 ARG A N 1
ATOM 1664 C CA . ARG A 1 212 ? 0.703 1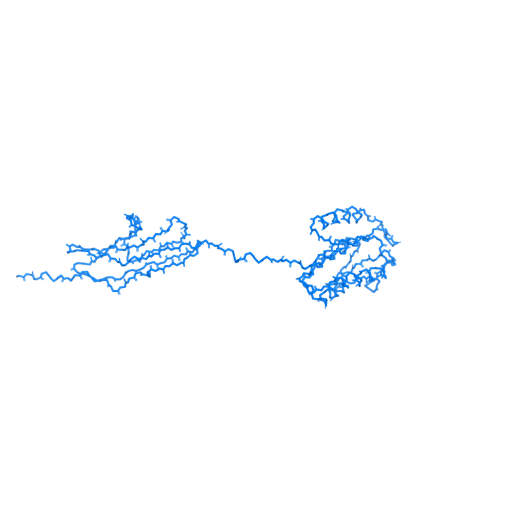0.831 -15.772 1.00 97.56 212 ARG A CA 1
ATOM 1665 C C . ARG A 1 212 ? -0.328 9.784 -15.386 1.00 97.56 212 ARG A C 1
ATOM 1667 O O . ARG A 1 212 ? -1.472 9.928 -15.815 1.00 97.56 212 ARG A O 1
ATOM 1674 N N . MET A 1 213 ? 0.030 8.821 -14.538 1.00 98.25 213 MET A N 1
ATOM 1675 C CA . MET A 1 213 ? -0.926 7.855 -13.991 1.00 98.25 213 MET A CA 1
ATOM 1676 C C . MET A 1 213 ? -2.012 8.559 -13.170 1.00 98.25 213 MET A C 1
ATOM 1678 O O . MET A 1 213 ? -3.200 8.379 -13.427 1.00 98.25 213 MET A O 1
ATOM 1682 N N . GLN A 1 214 ? -1.622 9.428 -12.233 1.00 97.00 214 GLN A N 1
ATOM 1683 C CA . GLN A 1 214 ? -2.551 10.111 -11.326 1.00 97.00 214 GLN A CA 1
ATOM 1684 C C . GLN A 1 214 ? -3.523 11.055 -12.043 1.00 97.00 214 GLN A C 1
ATOM 1686 O O . GLN A 1 214 ? -4.670 11.190 -11.618 1.00 97.00 214 GLN A O 1
ATOM 1691 N N . ARG A 1 215 ? -3.114 11.674 -13.160 1.00 97.12 215 ARG A N 1
ATOM 1692 C CA . ARG A 1 215 ? -4.009 12.505 -13.990 1.00 97.12 215 ARG A CA 1
ATOM 1693 C C . ARG A 1 215 ? -5.210 11.738 -14.540 1.00 97.12 215 ARG A C 1
ATOM 1695 O O . ARG A 1 215 ? -6.237 12.361 -14.782 1.00 97.12 215 ARG A O 1
ATOM 1702 N N . GLN A 1 216 ? -5.097 10.420 -14.705 1.00 97.50 216 GLN A N 1
ATOM 1703 C CA . GLN A 1 216 ? -6.201 9.563 -15.153 1.00 97.50 216 GLN A CA 1
ATOM 1704 C C . GLN A 1 216 ? -7.166 9.194 -14.014 1.00 97.50 216 GLN A C 1
ATOM 1706 O O . GLN A 1 216 ? -8.166 8.522 -14.243 1.00 97.50 216 GLN A O 1
ATOM 1711 N N . GLN A 1 217 ? -6.873 9.636 -12.785 1.00 96.38 217 GLN A N 1
ATOM 1712 C CA . GLN A 1 217 ? -7.661 9.382 -11.577 1.00 96.38 217 GLN A CA 1
ATOM 1713 C C . GLN A 1 217 ? -7.949 7.890 -11.296 1.00 96.38 217 GLN A C 1
ATOM 1715 O O . GLN A 1 217 ? -9.083 7.544 -10.946 1.00 96.38 217 GLN A O 1
ATOM 1720 N N . PRO A 1 218 ? -6.958 6.981 -11.416 1.00 96.38 218 PRO A N 1
ATOM 1721 C CA . PRO A 1 218 ? -7.138 5.600 -10.995 1.00 96.38 218 PRO A CA 1
ATOM 1722 C C . PRO A 1 218 ? -7.365 5.524 -9.486 1.00 96.38 218 PRO A C 1
ATOM 1724 O O . PRO A 1 218 ? -6.895 6.366 -8.720 1.00 96.38 218 PRO A O 1
ATOM 1727 N N . GLN A 1 219 ? -8.054 4.475 -9.045 1.00 95.06 219 GLN A N 1
ATOM 1728 C CA . GLN A 1 219 ? -8.266 4.248 -7.617 1.00 95.06 219 GLN A CA 1
ATOM 1729 C C . GLN A 1 219 ? -6.956 3.897 -6.902 1.00 95.06 219 GLN A C 1
ATOM 1731 O O . GLN A 1 219 ? -6.783 4.236 -5.734 1.00 95.06 219 GLN A O 1
ATOM 1736 N N . VAL A 1 220 ? -6.023 3.253 -7.612 1.00 95.12 220 VAL A N 1
ATOM 1737 C CA . VAL A 1 220 ? -4.665 2.979 -7.129 1.00 95.12 220 VAL A CA 1
ATOM 1738 C C . VAL A 1 220 ? -3.658 3.312 -8.228 1.00 95.12 220 VAL A C 1
ATOM 1740 O O . VAL A 1 220 ? -3.795 2.845 -9.356 1.00 95.12 220 VAL A O 1
ATOM 1743 N N . SER A 1 221 ? -2.627 4.085 -7.879 1.00 97.38 221 SER A N 1
ATOM 1744 C CA . SER A 1 221 ? -1.394 4.241 -8.663 1.00 97.38 221 SER A CA 1
ATOM 1745 C C . SER A 1 221 ? -0.232 3.699 -7.844 1.00 97.38 221 SER A C 1
ATOM 1747 O O . SER A 1 221 ? 0.060 4.233 -6.776 1.00 97.38 221 SER A O 1
ATOM 1749 N N . CYS A 1 222 ? 0.418 2.644 -8.323 1.00 97.44 222 CYS A N 1
ATOM 1750 C CA . CYS A 1 222 ? 1.571 2.043 -7.664 1.00 97.44 222 CYS A CA 1
ATOM 1751 C C . CYS A 1 222 ? 2.789 2.106 -8.586 1.00 97.44 222 CYS A C 1
ATOM 1753 O O . CYS A 1 222 ? 2.714 1.693 -9.743 1.00 97.44 222 CYS A O 1
ATOM 1755 N N . LEU A 1 223 ? 3.897 2.618 -8.053 1.00 97.56 223 LEU A N 1
ATOM 1756 C CA . LEU A 1 223 ? 5.180 2.695 -8.733 1.00 97.56 223 LEU A CA 1
ATOM 1757 C C . LEU A 1 223 ? 6.183 1.829 -7.969 1.00 97.56 223 LEU A C 1
ATOM 1759 O O . LEU A 1 223 ? 6.445 2.084 -6.794 1.00 97.56 223 LEU A O 1
ATOM 1763 N N . ILE A 1 224 ? 6.718 0.801 -8.622 1.00 97.38 224 ILE A N 1
ATOM 1764 C CA . ILE A 1 224 ? 7.701 -0.120 -8.045 1.00 97.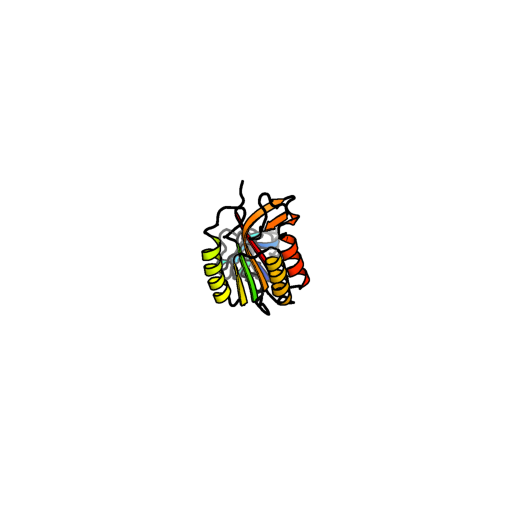38 224 ILE A CA 1
ATOM 1765 C C . ILE A 1 224 ? 8.985 0.009 -8.862 1.00 97.38 224 ILE A C 1
ATOM 1767 O O . ILE A 1 224 ? 8.995 -0.277 -10.057 1.00 97.38 224 ILE A O 1
ATOM 1771 N N . LEU A 1 225 ? 10.057 0.475 -8.225 1.00 95.69 225 LEU A N 1
ATOM 1772 C CA . LEU A 1 225 ? 11.321 0.777 -8.892 1.00 95.69 225 LEU A CA 1
ATOM 1773 C C . LEU A 1 225 ? 12.431 -0.099 -8.317 1.00 95.69 225 LEU A C 1
ATOM 1775 O O . LEU A 1 225 ? 12.858 0.107 -7.181 1.00 95.69 225 LEU A O 1
ATOM 1779 N N . ASP A 1 226 ? 12.896 -1.048 -9.119 1.00 94.06 226 ASP A N 1
ATOM 1780 C CA . ASP A 1 226 ? 14.047 -1.899 -8.839 1.00 94.06 226 ASP A CA 1
ATOM 1781 C C . ASP A 1 226 ? 15.256 -1.382 -9.625 1.00 94.06 226 ASP A C 1
ATOM 1783 O O . ASP A 1 226 ? 15.588 -1.833 -10.723 1.00 94.06 226 ASP A O 1
ATOM 1787 N N . VAL A 1 227 ? 15.839 -0.303 -9.105 1.00 90.38 227 VAL A N 1
ATOM 1788 C CA . VAL A 1 227 ? 16.947 0.392 -9.759 1.00 90.38 227 VAL A CA 1
ATOM 1789 C C . VAL A 1 227 ? 18.275 -0.011 -9.134 1.00 90.38 227 VAL A C 1
ATOM 1791 O O . VAL A 1 227 ? 18.475 0.128 -7.923 1.00 90.38 227 VAL A O 1
ATOM 1794 N N . CYS A 1 228 ? 19.216 -0.459 -9.966 1.00 80.44 228 CYS A N 1
ATOM 1795 C CA . CYS A 1 228 ? 20.605 -0.637 -9.556 1.00 80.44 228 CYS A CA 1
ATOM 1796 C C . CYS A 1 228 ? 21.196 0.734 -9.219 1.00 80.44 228 CYS A C 1
ATOM 1798 O O . CYS A 1 228 ? 21.557 1.496 -10.113 1.00 80.44 228 CYS A O 1
ATOM 1800 N N . ARG A 1 229 ? 21.282 1.057 -7.925 1.00 63.16 229 ARG A N 1
ATOM 1801 C CA . ARG A 1 229 ? 21.980 2.256 -7.454 1.00 63.16 229 ARG A CA 1
ATOM 1802 C C . ARG A 1 229 ? 23.479 1.982 -7.523 1.00 63.16 229 ARG A C 1
ATOM 1804 O O . ARG A 1 229 ? 24.024 1.326 -6.636 1.00 63.16 229 ARG A O 1
ATOM 1811 N N . THR A 1 230 ? 24.143 2.440 -8.580 1.00 51.38 230 THR A N 1
ATOM 1812 C CA . THR A 1 230 ? 25.605 2.544 -8.556 1.00 51.38 230 THR A CA 1
ATOM 1813 C C . THR A 1 230 ? 25.995 3.563 -7.476 1.00 51.38 230 THR A C 1
ATOM 1815 O O . THR A 1 230 ? 25.379 4.631 -7.433 1.00 51.38 230 THR A O 1
ATOM 1818 N N . PRO A 1 231 ? 26.921 3.214 -6.564 1.00 43.84 231 PRO A N 1
ATOM 1819 C CA . PRO A 1 231 ? 27.323 4.070 -5.449 1.00 43.84 231 PRO A CA 1
ATOM 1820 C C . PRO A 1 231 ? 28.001 5.373 -5.887 1.00 43.84 231 PRO A C 1
ATOM 1822 O O . PRO A 1 231 ? 28.594 5.400 -6.990 1.00 43.84 231 PRO A O 1
#

Foldseek 3Di:
DDDPDWFDKDKPDFFDQEDAAEFQAKDKTAIDIQIVVGKWKWKDFVPHTPPPPGDRMDIDRGDDPVSFGWMKMWIDDPVGIDIGRTYGYHYDYPPDPPPPPQAAPAEEEEEEEEAQAPQDHGDDPRVVVLVVVVVVVVVVVYPYDYYYQAAQVRVVVSLVVQLVPAAERYAYEYEYAEAWEDDPNWIWAAGRHAHHVHDSVRTHTPVVSQVSNCVRPYPHYYYHYRHDYDD

Sequence (231 aa):
MFILFSVPIKIHSQPKRSLEITEGEMIVLHVKAT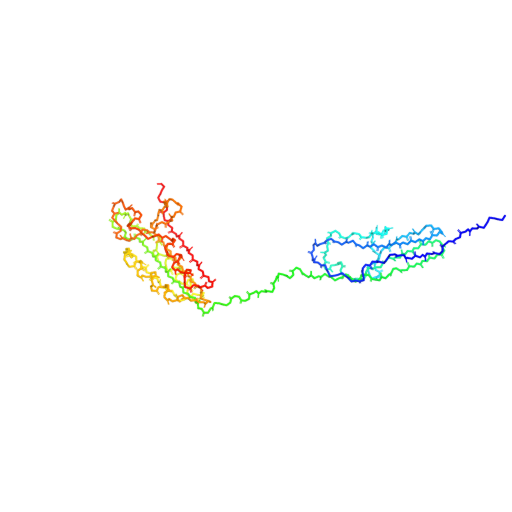GLPYPRYQWFNGDSEVMGAVDPTLKITYINQDNLGVYQCLVSNSIGFKLSQGAVLQVTDRIQAPLQVYTAVDKVALLIGNYDYRCEDALKAPMPDIQNLSEIFTSLNFKVVPLLNLTLTEMKNAVEHFCALLGVGVYGVFYFCGHGFEEKKEIYLVPQDAPTGYLTKDCLPSEYVLSRMQRQQPQVSCLILDVCRTP

pLDDT: mean 91.17, std 11.22, range [43.81, 98.75]